Protein AF-A0A397EF88-F1 (afdb_monomer_lite)

InterPro domains:
  IPR000008 C2 domain [PF00168] (15-73)
  IPR000008 C2 domain [PS50004] (1-83)
  IPR035892 C2 domain superfamily [G3DSA:2.60.40.150] (3-133)
  IPR035892 C2 domain superfamily [SSF49562] (6-86)

Secondary structure (DSSP, 8-state):
-EEES-SSPPPPP-PPP-TT-SS---TT--------HHHHTT-EEEEEEEE--SSSPPEEEEEEEEEGGGSPPB--TT-EEEEE-EEHHHHH--S---TTSPPPEEEEE--B-----S-------EEE--EEETTTTEEEGGG--TTTTS--SEEEEETTEEEEESSGGGGSPPPPTT---SS-----GGG--TT--

Organism: Aphanomyces astaci (NCBI:txid112090)

Foldseek 3Di:
DWKPQAPDTDDDDDADDDPDDPDDDGPPDDDDDDGDPVSLQAMKDKDWDWDDDPPDDTHTQFIDIDRSNVDDEADPPQPKDKTFTDGPVNVVPPDDDPPPDDGDIDIDDDHHYDPDPPPPVVDWDKDADWDADPVVRDTDQVPDPDPPRDDARIWTDQDPDIQDHVDVCSRDDDDDPPDDDPDDDDQDQVRDDVRRD

Structure (mmCIF, N/CA/C/O backbone):
data_AF-A0A397EF88-F1
#
_entry.id   AF-A0A397EF88-F1
#
loop_
_atom_site.group_PDB
_atom_site.id
_atom_site.type_symbol
_atom_site.label_atom_id
_atom_site.label_alt_id
_atom_site.label_comp_id
_atom_site.label_asym_id
_atom_site.label_entity_id
_atom_site.label_seq_id
_atom_site.pdbx_PDB_ins_code
_atom_site.Cartn_x
_atom_site.Cartn_y
_atom_site.Cartn_z
_atom_site.occupancy
_atom_site.B_iso_or_equiv
_atom_site.auth_seq_id
_atom_site.auth_comp_id
_atom_site.auth_asym_id
_atom_site.auth_atom_id
_atom_site.pdbx_PDB_model_num
ATOM 1 N N . MET A 1 1 ? 4.054 4.723 -11.775 1.00 88.12 1 MET A N 1
ATOM 2 C CA . MET A 1 1 ? 2.844 4.009 -11.318 1.00 88.12 1 MET A CA 1
ATOM 3 C C . MET A 1 1 ? 1.655 4.935 -11.458 1.00 88.12 1 MET A C 1
ATOM 5 O O . MET A 1 1 ? 1.719 6.059 -10.970 1.00 88.12 1 MET A O 1
ATOM 9 N N . GLU A 1 2 ? 0.600 4.484 -12.126 1.00 92.56 2 GLU A N 1
ATOM 10 C CA . GLU A 1 2 ? -0.599 5.272 -12.430 1.00 92.56 2 GLU A C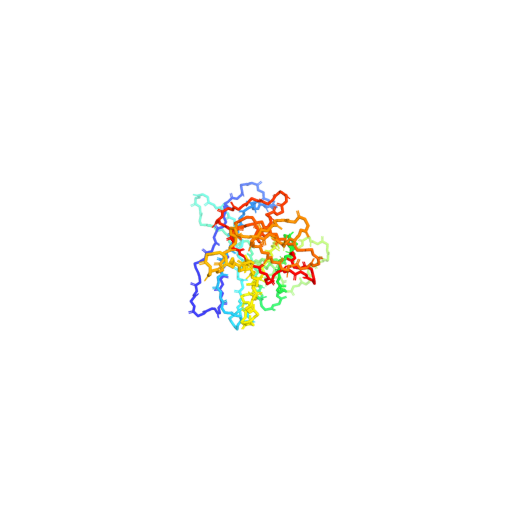A 1
ATOM 11 C C . GLU A 1 2 ? -1.853 4.430 -12.191 1.00 92.56 2 GLU A C 1
ATOM 13 O O . GLU A 1 2 ? -1.834 3.222 -12.414 1.00 92.56 2 GLU A O 1
ATOM 18 N N . ILE A 1 3 ? -2.942 5.045 -11.725 1.00 90.94 3 ILE A N 1
ATOM 19 C CA . ILE A 1 3 ? -4.207 4.340 -11.475 1.00 90.94 3 ILE A CA 1
ATOM 20 C C . ILE A 1 3 ? -5.257 4.817 -12.471 1.00 90.94 3 ILE A C 1
ATOM 22 O O . ILE A 1 3 ? -5.563 6.006 -12.551 1.00 90.94 3 ILE A O 1
ATOM 26 N N . HIS A 1 4 ? -5.834 3.866 -13.199 1.00 88.81 4 HIS A N 1
ATOM 27 C CA . HIS A 1 4 ? -6.849 4.090 -14.220 1.00 88.81 4 HIS A CA 1
ATOM 28 C C . HIS A 1 4 ? -8.206 3.578 -13.728 1.00 88.81 4 HIS A C 1
ATOM 30 O O . HIS A 1 4 ? -8.269 2.552 -13.057 1.00 88.81 4 HIS A O 1
ATOM 36 N N . GLY A 1 5 ? -9.296 4.263 -14.094 1.00 80.31 5 GLY A N 1
ATOM 37 C CA . GLY A 1 5 ? -10.670 3.845 -13.761 1.00 80.31 5 GLY A CA 1
ATOM 38 C C . GLY A 1 5 ? -11.277 4.499 -12.511 1.00 80.31 5 GLY A C 1
ATOM 39 O O . GLY A 1 5 ? -12.430 4.228 -12.170 1.00 80.31 5 GLY A O 1
ATOM 40 N N . VAL A 1 6 ? -10.540 5.390 -11.850 1.00 83.19 6 VAL A N 1
ATOM 41 C CA . VAL A 1 6 ? -11.037 6.227 -10.746 1.00 83.19 6 VAL A CA 1
ATOM 42 C C . VAL A 1 6 ? -11.784 7.459 -11.265 1.00 83.19 6 VAL A C 1
ATOM 44 O O . VAL A 1 6 ? -11.509 7.957 -12.356 1.00 83.19 6 VAL A O 1
ATOM 47 N N . HIS A 1 7 ? -12.711 7.993 -10.468 1.00 78.19 7 HIS A N 1
ATOM 48 C CA . HIS A 1 7 ? -13.440 9.219 -10.800 1.00 78.19 7 HIS A CA 1
ATOM 49 C C . HIS A 1 7 ? -12.535 10.460 -10.797 1.00 78.19 7 HIS A C 1
ATOM 51 O O . HIS A 1 7 ? -12.710 11.366 -11.612 1.00 78.19 7 HIS A O 1
ATOM 57 N N . LYS A 1 8 ? -11.542 10.487 -9.900 1.00 80.69 8 LYS A N 1
ATOM 58 C CA . LYS A 1 8 ? -10.463 11.479 -9.882 1.00 80.69 8 LYS A CA 1
ATOM 59 C C . LYS A 1 8 ? -9.127 10.761 -9.976 1.00 80.69 8 LYS A C 1
ATOM 61 O O . LYS A 1 8 ? -8.709 10.124 -9.014 1.00 80.69 8 LYS A O 1
ATOM 66 N N . THR A 1 9 ? -8.461 10.885 -11.119 1.00 81.88 9 THR A N 1
ATOM 67 C CA . THR A 1 9 ? -7.145 10.284 -11.350 1.00 81.88 9 THR A CA 1
ATOM 68 C C . THR A 1 9 ? -6.127 10.834 -10.346 1.00 81.88 9 THR A C 1
ATOM 70 O O . THR A 1 9 ? -5.879 12.045 -10.352 1.00 81.88 9 THR A O 1
ATOM 73 N N . PRO A 1 10 ? -5.550 9.999 -9.458 1.00 84.50 10 PRO A N 1
ATOM 74 C CA . PRO A 1 10 ? -4.491 10.437 -8.569 1.00 84.50 10 PRO A CA 1
ATOM 75 C C . PRO A 1 10 ? -3.254 10.793 -9.390 1.00 84.50 10 PRO A C 1
ATOM 77 O O . PRO A 1 10 ? -3.082 10.358 -10.530 1.00 84.50 10 PRO A O 1
ATOM 80 N N . ARG A 1 11 ? -2.368 11.595 -8.797 1.00 87.62 11 ARG A N 1
ATOM 81 C CA . ARG A 1 11 ? -1.101 11.915 -9.453 1.00 87.62 11 ARG A CA 1
ATOM 82 C C . ARG A 1 11 ? -0.289 10.631 -9.666 1.00 87.62 11 ARG A C 1
ATOM 84 O O . ARG A 1 11 ? -0.216 9.826 -8.728 1.00 87.62 11 ARG A O 1
ATOM 91 N N . PRO A 1 12 ? 0.345 10.473 -10.841 1.00 89.81 12 PRO A N 1
ATOM 92 C CA . PRO A 1 12 ? 1.341 9.438 -11.058 1.00 89.81 12 PRO A CA 1
ATOM 93 C C . PRO A 1 12 ? 2.403 9.463 -9.962 1.00 89.81 12 PRO A C 1
ATOM 95 O O . PRO A 1 12 ? 2.869 10.532 -9.557 1.00 89.81 12 PRO A O 1
ATOM 98 N N . HIS A 1 13 ? 2.789 8.283 -9.491 1.00 91.81 13 HIS A N 1
ATOM 99 C CA . HIS A 1 13 ? 3.919 8.115 -8.589 1.00 91.81 13 HIS A CA 1
ATOM 100 C C . HIS A 1 13 ? 5.142 7.633 -9.364 1.00 91.81 13 HIS A C 1
ATOM 102 O O . HIS A 1 13 ? 5.056 6.677 -10.142 1.00 91.81 13 HIS A O 1
ATOM 108 N N . VAL A 1 14 ? 6.272 8.297 -9.139 1.00 92.88 14 VAL A N 1
ATOM 109 C CA . VAL A 1 14 ? 7.565 7.993 -9.754 1.00 92.88 14 VAL A CA 1
ATOM 110 C C . VAL A 1 14 ? 8.554 7.718 -8.628 1.00 92.88 14 VAL A C 1
ATOM 112 O O . VAL A 1 14 ? 8.681 8.533 -7.712 1.00 92.88 14 VAL A O 1
ATOM 115 N N . SER A 1 15 ? 9.203 6.559 -8.692 1.00 93.12 15 SER A N 1
ATOM 116 C CA . SER A 1 15 ? 10.211 6.129 -7.728 1.00 93.12 15 SER A CA 1
ATOM 117 C C . SER A 1 15 ? 11.553 6.818 -7.964 1.00 93.12 15 SER A C 1
ATOM 119 O O . SER A 1 15 ? 11.779 7.452 -8.999 1.00 93.12 15 SER A O 1
ATOM 121 N N . LYS A 1 16 ? 12.482 6.690 -7.013 1.00 93.44 16 LYS A N 1
ATOM 122 C CA . LYS A 1 16 ? 13.872 7.108 -7.240 1.00 93.44 16 LYS A CA 1
ATOM 123 C C . LYS A 1 16 ? 14.544 6.256 -8.317 1.00 93.44 16 LYS A C 1
ATOM 125 O O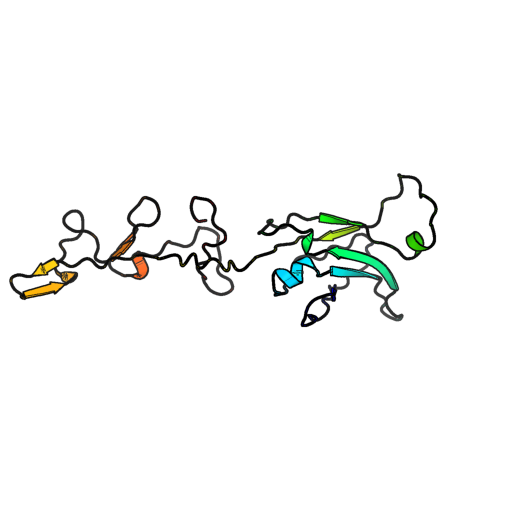 . LYS A 1 16 ? 14.306 5.055 -8.428 1.00 93.44 16 LYS A O 1
ATOM 130 N N . VAL A 1 17 ? 15.476 6.866 -9.043 1.00 94.38 17 VAL A N 1
ATOM 131 C CA . VAL A 1 17 ? 16.388 6.139 -9.933 1.00 94.38 17 VAL A CA 1
ATOM 132 C C . VAL A 1 17 ? 17.363 5.317 -9.088 1.00 94.38 17 VAL A C 1
ATOM 134 O O . VAL A 1 17 ? 17.983 5.842 -8.160 1.00 94.38 17 VAL A O 1
ATOM 137 N N . VAL A 1 18 ? 17.508 4.032 -9.415 1.00 94.75 18 VAL A N 1
ATOM 138 C CA . VAL A 1 18 ? 18.504 3.143 -8.803 1.00 94.75 18 VAL A CA 1
ATOM 139 C C . VAL A 1 18 ? 19.613 2.907 -9.829 1.00 94.75 18 VAL A C 1
ATOM 141 O O . VAL A 1 18 ? 19.347 2.318 -10.876 1.00 94.75 18 VAL A O 1
ATOM 144 N N . PRO A 1 19 ? 20.845 3.370 -9.573 1.00 92.81 19 PRO A N 1
ATOM 145 C CA . PRO A 1 19 ? 21.885 3.361 -10.589 1.00 92.81 19 PRO A CA 1
ATOM 146 C C . PRO A 1 19 ? 22.508 1.969 -10.770 1.00 92.81 19 PRO A C 1
ATOM 148 O O . PRO A 1 19 ? 22.686 1.217 -9.811 1.00 92.81 19 PRO A O 1
ATOM 151 N N . PHE A 1 20 ? 22.909 1.669 -12.008 1.00 91.62 20 PHE A N 1
ATOM 152 C CA . PHE A 1 20 ? 23.814 0.568 -12.372 1.00 91.62 20 PHE A CA 1
ATOM 153 C C . PHE A 1 20 ? 23.375 -0.840 -11.928 1.00 91.62 20 PHE A C 1
ATOM 155 O O . PHE A 1 20 ? 24.198 -1.648 -11.496 1.00 91.62 20 PHE A O 1
ATOM 162 N N . THR A 1 21 ? 22.086 -1.169 -12.049 1.00 93.25 21 THR A N 1
ATOM 163 C CA . THR A 1 21 ? 21.580 -2.511 -11.729 1.00 93.25 21 THR A CA 1
ATOM 164 C C . THR A 1 21 ? 20.417 -2.924 -12.624 1.00 93.25 21 THR A C 1
ATOM 166 O O . THR A 1 21 ? 19.599 -2.102 -13.021 1.00 93.25 21 THR A O 1
ATOM 169 N N . VAL A 1 22 ? 20.325 -4.226 -12.902 1.00 89.62 22 VAL A N 1
ATOM 170 C CA . VAL A 1 22 ? 19.170 -4.861 -13.566 1.00 89.62 22 VAL A CA 1
ATOM 171 C C . VAL A 1 22 ? 18.203 -5.514 -12.570 1.00 89.62 22 VAL A C 1
ATOM 173 O O . VAL A 1 22 ? 17.168 -6.031 -12.972 1.00 89.62 22 VAL A O 1
ATOM 176 N N . ASN A 1 23 ? 18.534 -5.477 -11.274 1.00 92.81 23 ASN A N 1
ATOM 177 C CA . ASN A 1 23 ? 17.684 -5.921 -10.166 1.00 92.81 23 ASN A CA 1
ATOM 178 C C . ASN A 1 23 ? 17.558 -4.778 -9.140 1.00 92.81 23 ASN A C 1
ATOM 180 O O . ASN A 1 23 ? 18.136 -4.861 -8.052 1.00 92.81 23 ASN A O 1
ATOM 184 N N . PRO A 1 24 ? 16.923 -3.652 -9.508 1.00 94.31 24 PRO A N 1
ATOM 185 C CA . PRO A 1 24 ? 16.756 -2.520 -8.604 1.00 94.31 24 PRO A CA 1
ATOM 186 C C . PRO A 1 24 ? 15.851 -2.874 -7.419 1.00 94.31 24 PRO A C 1
ATOM 188 O O . PRO A 1 24 ? 14.887 -3.627 -7.552 1.00 94.31 24 PRO A O 1
ATOM 191 N N . THR A 1 25 ? 16.146 -2.294 -6.256 1.00 93.31 25 THR A N 1
ATOM 192 C CA . THR A 1 25 ? 15.307 -2.398 -5.056 1.00 93.31 25 THR A CA 1
ATOM 193 C C . THR A 1 25 ? 14.989 -0.998 -4.548 1.00 93.31 25 THR A C 1
ATOM 195 O O . THR A 1 25 ? 15.895 -0.214 -4.262 1.00 93.31 25 THR A O 1
ATOM 198 N N . TRP A 1 26 ? 13.700 -0.693 -4.410 1.00 89.88 26 TRP A N 1
ATOM 199 C CA . TRP A 1 26 ? 13.209 0.588 -3.903 1.00 89.88 26 TRP A CA 1
ATOM 200 C C . TRP A 1 26 ? 12.766 0.432 -2.451 1.00 89.88 26 TRP A C 1
ATOM 202 O O . TRP A 1 26 ? 11.645 0.026 -2.156 1.00 89.88 26 TRP A O 1
ATOM 212 N N . ASN A 1 27 ? 13.676 0.717 -1.522 1.00 82.25 27 ASN A N 1
ATOM 213 C CA . ASN A 1 27 ? 13.399 0.565 -0.096 1.00 82.25 27 ASN A CA 1
ATOM 214 C C . ASN A 1 27 ? 12.561 1.736 0.437 1.00 82.25 27 ASN A C 1
ATOM 216 O O . ASN A 1 27 ? 12.906 2.897 0.219 1.00 82.25 27 ASN A O 1
ATOM 220 N N . ALA A 1 28 ? 11.523 1.414 1.215 1.00 73.38 28 ALA A N 1
ATOM 221 C CA . ALA A 1 28 ? 10.673 2.367 1.939 1.00 73.38 28 ALA A CA 1
ATOM 222 C C . ALA A 1 28 ? 9.905 3.380 1.064 1.00 73.38 28 ALA A C 1
ATOM 224 O O . ALA A 1 28 ? 9.489 4.431 1.557 1.00 73.38 28 ALA A O 1
ATOM 225 N N . GLU A 1 29 ? 9.681 3.073 -0.213 1.00 80.75 29 GLU A N 1
ATOM 226 C CA . GLU A 1 29 ? 8.770 3.849 -1.052 1.00 80.75 29 GLU A CA 1
ATOM 227 C C . GLU A 1 29 ? 7.345 3.310 -0.903 1.00 80.75 29 GLU A C 1
ATOM 229 O O . GLU A 1 29 ? 7.071 2.142 -1.171 1.00 80.75 29 GLU A O 1
ATOM 234 N N . MET A 1 30 ? 6.435 4.164 -0.431 1.00 82.62 30 MET A N 1
ATOM 235 C CA . MET A 1 30 ? 5.020 3.842 -0.271 1.00 82.62 30 MET A CA 1
ATOM 236 C C . MET A 1 30 ? 4.180 4.790 -1.111 1.00 82.62 30 MET A C 1
ATOM 238 O O . MET A 1 30 ? 4.343 6.011 -1.049 1.00 82.62 30 MET A O 1
ATOM 242 N N . TYR A 1 31 ? 3.237 4.218 -1.850 1.00 86.44 31 TYR A N 1
ATOM 243 C CA . TYR A 1 31 ? 2.236 4.965 -2.588 1.00 86.44 31 TYR A CA 1
ATOM 244 C C . TYR A 1 31 ? 0.864 4.715 -1.972 1.00 86.44 31 TYR A C 1
ATOM 246 O O . TYR A 1 31 ? 0.351 3.600 -2.004 1.00 86.44 31 TYR A O 1
ATOM 254 N N . VAL A 1 32 ? 0.287 5.765 -1.388 1.00 87.31 32 VAL A N 1
ATOM 255 C CA . VAL A 1 32 ? -1.001 5.699 -0.695 1.00 87.31 32 VAL A CA 1
ATOM 256 C C . VAL A 1 32 ? -2.043 6.438 -1.518 1.00 87.31 32 VAL A C 1
ATOM 258 O O . VAL A 1 32 ? -1.874 7.615 -1.839 1.00 87.31 32 VAL A O 1
ATOM 261 N N . VAL A 1 33 ? -3.135 5.748 -1.836 1.00 86.94 33 VAL A N 1
ATOM 262 C CA . VAL A 1 33 ? -4.287 6.319 -2.535 1.00 86.94 33 VAL A CA 1
ATOM 263 C C . VAL A 1 33 ? -5.557 5.942 -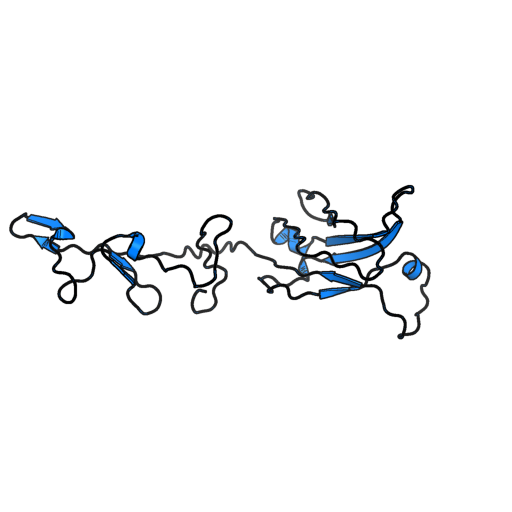1.791 1.00 86.94 33 VAL A C 1
ATOM 265 O O . VAL A 1 33 ? -5.714 4.812 -1.339 1.00 86.94 33 VAL A O 1
ATOM 268 N N . THR A 1 34 ? -6.475 6.897 -1.683 1.00 86.62 34 THR A N 1
ATOM 269 C CA . THR A 1 34 ? -7.824 6.674 -1.162 1.00 86.62 34 THR A CA 1
ATOM 270 C C . THR A 1 34 ? -8.803 6.670 -2.327 1.00 86.62 34 THR A C 1
ATOM 272 O O . THR A 1 34 ? -8.773 7.573 -3.162 1.00 86.62 34 THR A O 1
ATOM 275 N N . MET A 1 35 ? -9.663 5.660 -2.383 1.00 85.88 35 MET A N 1
ATOM 276 C CA . MET A 1 35 ? -10.711 5.516 -3.394 1.00 85.88 35 MET A CA 1
ATOM 277 C C . MET A 1 35 ? -11.906 4.777 -2.794 1.00 85.88 35 MET A C 1
ATOM 279 O O . MET A 1 35 ? -11.786 4.169 -1.729 1.00 85.88 35 MET A O 1
ATOM 283 N N . LEU A 1 36 ? -13.055 4.833 -3.464 1.00 86.94 36 LEU A N 1
ATOM 284 C CA . LEU A 1 36 ? -14.215 4.035 -3.074 1.00 86.94 36 LEU A CA 1
ATOM 285 C C . LEU A 1 36 ? -13.976 2.553 -3.383 1.00 86.94 36 LEU A C 1
ATOM 287 O O . LEU A 1 36 ? -13.287 2.207 -4.342 1.00 86.94 36 LEU A O 1
ATOM 291 N N . GLU A 1 37 ? -14.618 1.668 -2.624 1.00 84.38 37 GLU A N 1
ATOM 292 C CA . GLU A 1 37 ? -14.527 0.220 -2.852 1.00 84.38 37 GLU A CA 1
ATOM 293 C C . GLU A 1 37 ? -14.990 -0.171 -4.265 1.00 84.38 37 GLU A C 1
ATOM 295 O O . GLU A 1 37 ? -14.312 -0.908 -4.976 1.00 84.38 37 GLU A O 1
ATOM 300 N N . THR A 1 38 ? -16.088 0.429 -4.728 1.00 86.56 38 THR A N 1
ATOM 301 C CA . THR A 1 38 ? -16.607 0.236 -6.090 1.00 86.56 38 THR A CA 1
ATOM 302 C C . THR A 1 38 ? -15.663 0.763 -7.173 1.00 86.56 38 THR A C 1
ATOM 304 O O . THR A 1 38 ? -15.710 0.311 -8.316 1.00 86.56 38 THR A O 1
ATOM 307 N N . GLU A 1 39 ? -14.792 1.724 -6.849 1.00 89.44 39 GLU A N 1
ATOM 308 C CA . GLU A 1 39 ? -13.729 2.145 -7.758 1.00 89.44 39 GLU A CA 1
ATOM 309 C C . GLU A 1 39 ? -12.609 1.110 -7.784 1.00 89.44 39 GLU A C 1
ATOM 311 O O . GLU A 1 39 ? -12.169 0.744 -8.872 1.00 89.44 39 GLU A O 1
ATOM 316 N N . ARG A 1 40 ? -12.192 0.589 -6.626 1.00 90.12 40 ARG A N 1
ATOM 317 C CA . ARG A 1 40 ? -11.136 -0.427 -6.533 1.00 90.12 40 ARG A CA 1
ATOM 318 C C . ARG A 1 40 ? -11.419 -1.632 -7.428 1.00 90.12 40 ARG A C 1
ATOM 320 O O . ARG A 1 40 ? -10.541 -2.042 -8.180 1.00 90.12 40 ARG A O 1
ATOM 327 N N . GLU A 1 41 ? -12.644 -2.152 -7.399 1.00 89.88 41 GLU A N 1
ATOM 328 C CA . GLU A 1 41 ? -13.060 -3.331 -8.177 1.00 89.88 41 GLU A CA 1
ATOM 329 C C . GLU A 1 41 ? -12.840 -3.185 -9.691 1.00 89.88 41 GLU A C 1
ATOM 331 O O . GLU A 1 41 ? -12.571 -4.165 -10.381 1.00 89.88 41 GLU A O 1
ATOM 336 N N . ARG A 1 42 ? -12.918 -1.957 -10.215 1.00 91.00 42 ARG A N 1
ATOM 337 C CA . ARG A 1 42 ? -12.753 -1.663 -11.648 1.00 91.00 42 ARG A CA 1
ATOM 338 C C . ARG A 1 42 ? -11.404 -1.039 -12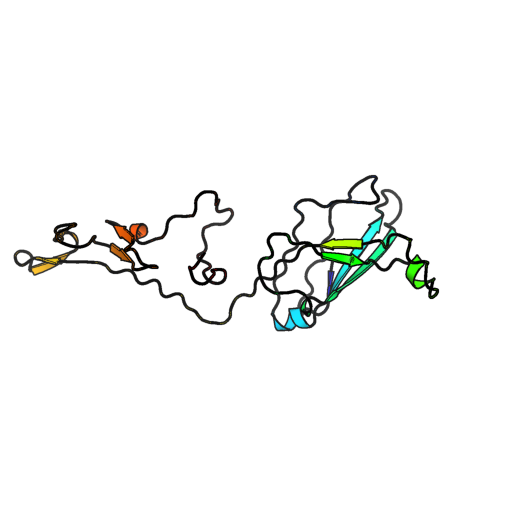.004 1.00 91.00 42 ARG A C 1
ATOM 340 O O . ARG A 1 42 ? -11.110 -0.880 -13.189 1.00 91.00 42 ARG A O 1
ATOM 347 N N . CYS A 1 43 ? -10.618 -0.622 -11.015 1.00 93.81 43 CYS A N 1
ATOM 348 C CA . CYS A 1 43 ? -9.388 0.121 -11.251 1.00 93.81 43 CYS A CA 1
ATOM 349 C C . CYS A 1 43 ? -8.220 -0.784 -11.629 1.00 93.81 43 CYS A C 1
ATOM 351 O O . CYS A 1 43 ? -8.077 -1.909 -11.147 1.00 93.81 43 CYS A O 1
ATOM 353 N N . ILE A 1 44 ? -7.344 -0.234 -12.465 1.00 95.06 44 ILE A N 1
ATOM 354 C CA . ILE A 1 44 ? -6.106 -0.876 -12.896 1.00 95.06 44 ILE A CA 1
ATOM 355 C C . ILE A 1 44 ? -4.943 -0.009 -12.432 1.00 95.06 44 ILE A C 1
ATOM 357 O O . ILE A 1 44 ? -4.872 1.175 -12.767 1.00 95.06 44 ILE A O 1
ATOM 361 N N . LEU A 1 45 ? -4.021 -0.609 -11.685 1.00 95.50 45 LEU A N 1
ATOM 362 C CA . LEU A 1 45 ? -2.704 -0.046 -11.438 1.00 95.50 45 LEU A CA 1
ATOM 363 C C . LEU A 1 45 ? -1.795 -0.387 -12.621 1.00 95.50 45 LEU A C 1
ATOM 365 O O . LEU A 1 45 ? -1.477 -1.551 -12.871 1.00 95.50 45 LEU A O 1
ATOM 369 N N . HIS A 1 46 ? -1.371 0.644 -13.342 1.00 95.75 46 HIS A N 1
ATOM 370 C CA . HIS A 1 46 ? -0.371 0.564 -14.395 1.00 95.75 46 HIS A CA 1
ATOM 371 C C . HIS A 1 46 ? 1.006 0.876 -13.813 1.00 95.75 46 HIS A C 1
ATOM 373 O O . HIS A 1 46 ? 1.264 1.963 -13.285 1.00 95.75 46 HIS A O 1
ATOM 379 N N . VAL A 1 47 ? 1.908 -0.095 -13.893 1.00 95.56 47 VAL A N 1
ATOM 380 C CA . VAL A 1 47 ? 3.302 0.055 -13.476 1.00 95.56 47 VAL A CA 1
ATOM 381 C C . VAL A 1 47 ? 4.175 -0.016 -14.717 1.00 95.56 47 VAL A C 1
ATOM 383 O O . VAL A 1 47 ? 4.169 -1.021 -15.422 1.00 95.56 47 VAL A O 1
ATOM 386 N N . SER A 1 48 ? 4.932 1.047 -14.959 1.00 95.31 48 SER A N 1
ATOM 387 C CA . SER A 1 48 ? 5.877 1.161 -16.068 1.00 95.31 48 SER A CA 1
ATOM 388 C C . SER A 1 48 ? 7.284 1.271 -15.500 1.00 95.31 48 SER A C 1
ATOM 390 O O . SER A 1 48 ? 7.518 2.076 -14.597 1.00 95.31 48 SER A O 1
ATOM 392 N N . VAL A 1 49 ? 8.196 0.450 -16.012 1.00 94.56 49 VAL A N 1
ATOM 393 C CA . VAL A 1 49 ? 9.611 0.434 -15.631 1.00 94.56 49 VAL A CA 1
ATOM 394 C C . VAL A 1 49 ? 10.407 1.088 -16.747 1.00 94.56 49 VAL A C 1
ATOM 396 O O . VAL A 1 49 ? 10.298 0.679 -17.905 1.00 94.56 49 VAL A O 1
ATOM 399 N N . PHE A 1 50 ? 11.205 2.086 -16.389 1.00 94.56 50 PHE A N 1
ATOM 400 C CA . PHE A 1 50 ? 12.017 2.859 -17.317 1.00 94.56 50 PHE A CA 1
ATOM 401 C C . PHE A 1 50 ? 13.505 2.694 -17.011 1.00 94.56 50 PHE A C 1
ATOM 403 O O . PHE A 1 50 ? 13.887 2.571 -15.847 1.00 94.56 50 PHE A O 1
ATOM 410 N N . ASP A 1 51 ? 14.318 2.696 -18.063 1.00 93.25 51 ASP A N 1
ATOM 411 C CA . ASP A 1 51 ? 15.768 2.827 -17.984 1.00 93.25 51 ASP A CA 1
ATOM 412 C C . ASP A 1 51 ? 16.127 4.313 -18.077 1.00 93.25 51 ASP A C 1
ATOM 414 O O . ASP A 1 51 ? 15.876 4.966 -19.100 1.00 93.25 51 ASP A O 1
ATOM 418 N N . HIS A 1 52 ? 16.641 4.849 -16.969 1.00 93.44 52 HIS A N 1
ATOM 419 C CA . HIS A 1 52 ? 16.912 6.277 -16.812 1.00 93.44 52 HIS A CA 1
ATOM 420 C C . HIS A 1 52 ? 18.146 6.684 -17.606 1.00 93.44 52 HIS A C 1
ATOM 422 O O . HIS A 1 52 ? 19.208 6.072 -17.481 1.00 93.44 52 HIS A O 1
ATOM 428 N N . ASN A 1 53 ? 18.024 7.768 -18.367 1.00 91.69 53 ASN A N 1
ATOM 429 C CA . ASN A 1 53 ? 19.121 8.324 -19.146 1.00 91.69 53 ASN A CA 1
ATOM 430 C C . ASN A 1 53 ? 19.340 9.804 -18.792 1.00 91.69 53 ASN A C 1
ATOM 432 O O . ASN A 1 53 ? 18.433 10.623 -18.857 1.00 91.69 53 ASN A O 1
ATOM 436 N N . ASP A 1 54 ? 20.580 10.189 -18.472 1.00 88.88 54 ASP A N 1
ATOM 437 C CA . ASP A 1 54 ? 20.889 11.581 -18.088 1.00 88.88 54 ASP A CA 1
ATOM 438 C C . ASP A 1 54 ? 20.875 12.567 -19.271 1.00 88.88 54 ASP A C 1
ATOM 440 O O . ASP A 1 54 ? 20.792 13.780 -19.081 1.00 88.88 54 ASP A O 1
ATOM 444 N N . ILE A 1 55 ? 21.011 12.054 -20.498 1.00 91.62 55 ILE A N 1
ATOM 445 C CA . ILE A 1 55 ? 21.177 12.857 -21.723 1.00 91.62 55 ILE A CA 1
ATOM 446 C C . ILE A 1 55 ? 20.030 12.624 -22.710 1.00 91.62 55 ILE A C 1
ATOM 448 O O . ILE A 1 55 ? 19.599 13.548 -23.400 1.00 91.62 55 ILE A O 1
ATOM 452 N N . LEU A 1 56 ? 19.561 11.381 -22.809 1.00 92.62 56 LEU A N 1
ATOM 453 C CA . LEU A 1 56 ? 18.474 10.977 -23.695 1.00 92.62 56 LEU A CA 1
ATOM 454 C C . LEU A 1 56 ? 17.182 10.804 -22.889 1.00 92.62 56 LEU A C 1
ATOM 456 O O . LEU A 1 56 ? 17.252 10.644 -21.677 1.00 92.62 56 LEU A O 1
ATOM 460 N N . PRO A 1 57 ? 16.005 10.823 -23.533 1.00 92.69 57 PRO A N 1
ATOM 461 C CA . PRO A 1 57 ? 14.767 10.440 -22.867 1.00 92.69 57 PRO A CA 1
ATOM 462 C C . PRO A 1 57 ? 14.832 9.003 -22.344 1.00 92.69 57 PRO A C 1
ATOM 464 O O . PRO A 1 57 ? 15.402 8.134 -23.006 1.00 92.69 57 PRO A O 1
ATOM 467 N N . ASP A 1 58 ? 14.188 8.759 -21.206 1.00 93.38 58 ASP A N 1
ATOM 468 C CA . ASP A 1 58 ? 14.105 7.431 -20.601 1.00 93.38 58 ASP A CA 1
ATOM 469 C C . ASP A 1 58 ? 13.453 6.404 -21.537 1.00 93.38 58 ASP A C 1
ATOM 471 O O . ASP A 1 58 ? 12.448 6.677 -22.207 1.00 93.38 58 ASP A O 1
ATOM 475 N N . GLU A 1 59 ? 14.001 5.188 -21.553 1.00 92.06 59 GLU A N 1
ATOM 476 C CA . GLU A 1 59 ? 13.489 4.095 -22.379 1.00 92.06 59 GLU A CA 1
ATOM 477 C C . GLU A 1 59 ? 12.545 3.199 -21.570 1.00 92.06 59 GLU A C 1
ATOM 479 O O . GLU A 1 59 ? 12.875 2.738 -20.480 1.00 92.06 59 GLU A O 1
ATOM 484 N N . LEU A 1 60 ? 11.358 2.901 -22.108 1.00 92.44 60 LEU A N 1
ATOM 485 C CA . LEU A 1 60 ? 10.436 1.954 -21.480 1.00 92.44 60 LEU A CA 1
ATOM 486 C C . LEU A 1 60 ? 10.982 0.521 -21.585 1.00 92.44 60 LEU A C 1
ATOM 488 O O . LEU A 1 60 ? 10.981 -0.081 -22.661 1.00 92.44 60 LEU A O 1
ATOM 492 N N . VAL A 1 61 ? 11.335 -0.065 -20.444 1.00 92.00 61 VAL A N 1
ATOM 493 C CA . VAL A 1 61 ? 11.786 -1.459 -20.333 1.00 92.00 61 VAL A CA 1
ATOM 494 C C . VAL A 1 61 ? 10.599 -2.415 -20.439 1.00 92.00 61 VAL A C 1
ATOM 496 O O . VAL A 1 61 ? 10.618 -3.402 -21.184 1.00 92.00 61 VAL A O 1
ATOM 499 N N . GLY A 1 62 ? 9.529 -2.117 -19.706 1.00 92.19 62 GLY A N 1
ATOM 500 C CA . GLY A 1 62 ? 8.337 -2.948 -19.676 1.00 92.19 62 GLY A CA 1
ATOM 501 C C . GLY A 1 62 ? 7.241 -2.375 -18.798 1.00 92.19 62 GLY A C 1
ATOM 502 O O . GLY A 1 62 ? 7.435 -1.404 -18.071 1.00 92.19 62 GLY A O 1
ATOM 503 N N . GLU A 1 63 ? 6.074 -2.999 -18.882 1.00 94.81 63 GLU A N 1
ATOM 504 C CA . GLU A 1 63 ? 4.892 -2.571 -18.145 1.00 94.81 63 GLU A CA 1
ATOM 505 C C . GLU A 1 63 ? 4.110 -3.754 -17.581 1.00 94.81 63 GLU A C 1
ATOM 507 O O . GLU A 1 63 ? 4.158 -4.862 -18.122 1.00 94.81 63 GLU A O 1
ATOM 512 N N . VAL A 1 64 ? 3.356 -3.507 -16.516 1.00 95.00 64 VAL A N 1
ATOM 513 C CA . VAL A 1 64 ? 2.394 -4.457 -15.966 1.00 95.00 64 VAL A CA 1
ATOM 514 C C . VAL A 1 64 ? 1.106 -3.754 -15.554 1.00 95.00 64 VAL A C 1
ATOM 516 O O . VAL A 1 64 ? 1.115 -2.606 -15.103 1.00 95.00 64 VAL A O 1
ATOM 519 N N . HIS A 1 65 ? -0.012 -4.451 -15.753 1.00 95.50 65 HIS A N 1
ATOM 520 C CA . HIS A 1 65 ? -1.363 -4.002 -15.427 1.00 95.50 65 HIS A CA 1
ATOM 521 C C . HIS A 1 65 ? -1.916 -4.908 -14.335 1.00 95.50 65 HIS A C 1
ATOM 523 O O . HIS A 1 65 ? -2.011 -6.118 -14.525 1.00 95.50 65 HIS A O 1
ATOM 529 N N . ILE A 1 66 ? -2.246 -4.324 -13.187 1.00 95.44 66 ILE A N 1
ATOM 530 C CA . ILE A 1 66 ? -2.718 -5.048 -12.007 1.00 95.44 66 ILE A CA 1
ATOM 531 C C . ILE A 1 66 ? -4.135 -4.572 -11.709 1.00 95.44 66 ILE A C 1
ATOM 533 O O . ILE A 1 66 ? -4.343 -3.398 -11.400 1.00 95.44 66 ILE A O 1
ATOM 537 N N . HIS A 1 67 ? -5.111 -5.471 -11.805 1.00 95.44 67 HIS A N 1
ATOM 538 C CA . HIS A 1 67 ? -6.477 -5.179 -11.385 1.00 95.44 67 HIS A CA 1
ATOM 539 C C . HIS A 1 67 ? -6.525 -5.089 -9.862 1.00 95.44 67 HIS A C 1
ATOM 541 O O . HIS A 1 67 ? -6.202 -6.048 -9.163 1.00 95.44 67 HIS A O 1
ATOM 547 N N . LEU A 1 68 ? -6.931 -3.932 -9.338 1.00 93.12 68 LEU A N 1
ATOM 548 C CA . LEU A 1 68 ? -6.979 -3.717 -7.892 1.00 93.12 68 LEU A CA 1
ATOM 549 C C . LEU A 1 68 ? -8.076 -4.557 -7.217 1.00 93.12 68 LEU A C 1
ATOM 551 O O . LEU A 1 68 ? -7.969 -4.845 -6.030 1.00 93.12 68 LEU A O 1
ATOM 555 N N . GLY A 1 69 ? -9.097 -4.985 -7.968 1.00 91.88 69 GLY A N 1
ATOM 556 C CA . GLY A 1 69 ? -10.130 -5.916 -7.503 1.00 91.88 69 GLY A CA 1
ATOM 557 C C . GLY A 1 69 ? -9.635 -7.344 -7.238 1.00 91.88 69 GLY A C 1
ATOM 558 O O . GLY A 1 69 ? -10.230 -8.035 -6.419 1.00 91.88 69 GLY A O 1
ATOM 559 N N . ASP A 1 70 ? -8.530 -7.765 -7.862 1.00 92.69 70 ASP A N 1
ATOM 560 C CA . ASP A 1 70 ? -7.961 -9.114 -7.690 1.00 92.69 70 ASP A CA 1
ATOM 561 C C . ASP A 1 70 ? -7.054 -9.217 -6.448 1.00 92.69 70 ASP A C 1
ATOM 563 O O . ASP A 1 70 ? -6.521 -10.282 -6.110 1.00 92.69 70 ASP A O 1
ATOM 567 N N . LEU A 1 71 ? -6.821 -8.091 -5.772 1.00 91.06 71 LEU A N 1
ATOM 568 C CA . LEU A 1 71 ? -5.981 -8.011 -4.588 1.00 91.06 71 LEU A CA 1
ATOM 569 C C . LEU A 1 71 ? -6.835 -8.197 -3.322 1.00 91.06 71 LEU A C 1
ATOM 571 O O . LEU A 1 71 ? -7.908 -7.604 -3.213 1.00 91.06 71 LEU A O 1
ATOM 575 N N . PRO A 1 72 ? -6.377 -8.999 -2.346 1.00 86.38 72 PRO A N 1
ATOM 576 C CA . PRO A 1 72 ? -7.098 -9.188 -1.098 1.00 86.38 72 PRO A CA 1
ATOM 577 C C . PRO A 1 72 ? -7.075 -7.920 -0.246 1.00 86.38 72 PRO A C 1
ATOM 579 O O . PRO A 1 72 ? -6.084 -7.188 -0.200 1.00 86.38 72 PRO A O 1
ATOM 582 N N . THR A 1 73 ? -8.165 -7.710 0.480 1.00 85.31 73 THR A N 1
ATOM 583 C CA . THR A 1 73 ? -8.273 -6.709 1.543 1.00 85.31 73 THR A CA 1
ATOM 584 C C . THR A 1 73 ? -7.504 -7.126 2.789 1.00 85.31 73 THR A C 1
ATOM 586 O O . THR A 1 73 ? -7.429 -8.314 3.092 1.00 85.31 73 THR A O 1
ATOM 589 N N . GLY A 1 74 ? -7.000 -6.152 3.546 1.00 78.88 74 GLY A N 1
ATOM 590 C CA . GLY A 1 74 ? -6.301 -6.359 4.814 1.00 78.88 74 GLY A CA 1
ATOM 591 C C . GLY A 1 74 ? -4.862 -5.845 4.809 1.00 78.88 74 GLY A C 1
ATOM 592 O O . GLY A 1 74 ? -4.345 -5.385 3.785 1.00 78.88 74 GLY A O 1
ATOM 593 N N . ILE A 1 75 ? -4.233 -5.923 5.984 1.00 77.44 75 ILE A N 1
ATOM 594 C CA . ILE A 1 75 ? -2.808 -5.650 6.183 1.00 77.44 75 ILE A CA 1
ATOM 595 C C . ILE A 1 75 ? -2.058 -6.973 6.050 1.00 77.44 75 ILE A C 1
ATOM 597 O O . ILE A 1 75 ? -2.310 -7.919 6.791 1.00 77.44 75 ILE A O 1
ATOM 601 N N . HIS A 1 76 ? -1.127 -7.034 5.107 1.00 74.25 76 HIS A N 1
ATOM 602 C CA . HIS A 1 76 ? -0.387 -8.243 4.764 1.00 74.25 76 HIS A CA 1
ATOM 603 C C . HIS A 1 76 ? 1.078 -8.188 5.214 1.00 74.25 76 HIS A C 1
ATOM 605 O O . HIS A 1 76 ? 1.875 -9.011 4.769 1.00 74.25 76 HIS A O 1
ATOM 611 N N . ASN A 1 77 ? 1.452 -7.244 6.088 1.00 70.69 77 ASN A N 1
ATOM 612 C CA . ASN A 1 77 ? 2.788 -7.136 6.695 1.00 70.69 77 ASN A CA 1
ATOM 613 C C . ASN A 1 77 ? 3.931 -7.264 5.672 1.00 70.69 77 ASN A C 1
ATOM 615 O O . ASN A 1 77 ? 4.886 -8.013 5.876 1.00 70.69 77 ASN A O 1
ATOM 619 N N . HIS A 1 78 ? 3.822 -6.535 4.559 1.00 69.38 78 HIS A N 1
ATOM 620 C CA . HIS A 1 78 ? 4.798 -6.547 3.464 1.00 69.38 78 HIS A CA 1
ATOM 621 C C . HIS A 1 78 ? 4.914 -7.870 2.688 1.00 69.38 78 HIS A C 1
ATOM 623 O O . HIS A 1 78 ? 5.909 -8.069 1.991 1.00 69.38 78 HIS A O 1
ATOM 629 N N . ALA A 1 79 ? 3.915 -8.759 2.745 1.00 80.81 79 ALA A N 1
ATOM 630 C CA . ALA A 1 79 ? 3.867 -9.915 1.855 1.00 80.81 79 ALA A CA 1
ATOM 631 C C . ALA A 1 79 ? 3.820 -9.446 0.394 1.00 80.81 79 ALA A C 1
ATOM 633 O O . ALA A 1 79 ? 2.838 -8.863 -0.078 1.00 80.81 79 ALA A O 1
ATOM 634 N N . SER A 1 80 ? 4.917 -9.681 -0.314 1.00 88.75 80 SER A N 1
ATOM 635 C CA . SER A 1 80 ? 5.110 -9.240 -1.681 1.00 88.75 80 SER A CA 1
ATOM 636 C C . SER A 1 80 ? 4.568 -10.249 -2.690 1.00 88.75 80 SER A C 1
ATOM 638 O O . SER A 1 80 ? 4.390 -11.441 -2.423 1.00 88.75 80 SER A O 1
ATOM 640 N N . ARG A 1 81 ? 4.278 -9.748 -3.887 1.00 91.69 81 ARG A N 1
ATOM 641 C CA . ARG A 1 81 ? 3.837 -10.527 -5.040 1.00 91.69 81 ARG A CA 1
ATOM 642 C C . ARG A 1 81 ? 4.694 -10.169 -6.241 1.00 91.69 81 ARG A C 1
ATOM 644 O O . ARG A 1 81 ? 5.003 -8.999 -6.462 1.00 91.69 81 ARG A O 1
ATOM 651 N N . LEU A 1 82 ? 5.038 -11.186 -7.024 1.00 93.69 82 LEU A N 1
ATOM 652 C CA . LEU A 1 82 ? 5.787 -11.039 -8.266 1.00 93.69 82 LEU A CA 1
ATOM 653 C C . LEU A 1 82 ? 4.823 -10.907 -9.441 1.00 93.69 82 LEU A C 1
ATOM 655 O O . LEU A 1 82 ? 3.983 -11.779 -9.671 1.00 93.69 82 LEU A O 1
ATOM 659 N N . PHE A 1 83 ? 4.983 -9.837 -10.210 1.00 93.81 83 PHE A N 1
ATOM 660 C CA . PHE A 1 83 ? 4.192 -9.565 -11.400 1.00 93.81 83 PHE A CA 1
ATOM 661 C C . PHE A 1 83 ? 5.097 -9.571 -12.638 1.00 93.81 83 PHE A C 1
ATOM 663 O O . PHE A 1 83 ? 6.057 -8.798 -12.689 1.00 93.81 83 PHE A O 1
ATOM 670 N N . PRO A 1 84 ? 4.836 -10.424 -13.645 1.00 92.88 84 PRO A N 1
ATOM 671 C CA . PRO A 1 84 ? 5.630 -10.446 -14.869 1.00 92.88 84 PRO A CA 1
ATOM 672 C C . PRO A 1 84 ? 5.430 -9.154 -15.663 1.00 92.88 84 PRO A C 1
ATOM 674 O O . PRO A 1 84 ? 4.295 -8.731 -15.887 1.00 92.88 84 PRO A O 1
ATOM 677 N N . ILE A 1 85 ? 6.526 -8.545 -16.120 1.00 91.06 85 ILE A N 1
ATOM 678 C CA . ILE A 1 85 ? 6.451 -7.342 -16.953 1.00 91.06 85 ILE A CA 1
ATOM 679 C C . ILE A 1 85 ? 6.421 -7.711 -18.435 1.00 91.06 85 ILE A C 1
ATOM 681 O O . ILE A 1 85 ? 7.160 -8.571 -18.921 1.00 91.06 85 ILE A O 1
ATOM 685 N N . THR A 1 86 ? 5.575 -7.014 -19.184 1.00 90.06 86 THR A N 1
ATOM 686 C CA . THR A 1 86 ? 5.475 -7.145 -20.635 1.00 90.06 86 THR A CA 1
ATOM 687 C C . THR A 1 86 ? 6.465 -6.197 -21.298 1.00 90.06 86 THR A C 1
ATOM 689 O O . THR A 1 86 ? 6.244 -4.987 -21.386 1.00 90.06 86 THR A O 1
ATOM 692 N N . THR A 1 87 ? 7.568 -6.741 -21.804 1.00 85.31 87 THR A N 1
ATOM 693 C CA . THR A 1 87 ? 8.587 -5.965 -22.524 1.00 85.31 87 THR A CA 1
ATOM 694 C C . THR A 1 87 ? 8.188 -5.717 -23.982 1.00 85.31 87 THR A C 1
ATOM 696 O O . THR A 1 87 ? 7.394 -6.455 -24.576 1.00 85.31 87 THR A O 1
ATOM 699 N N . SER A 1 88 ? 8.767 -4.699 -24.616 1.00 71.44 88 SER A N 1
ATOM 700 C CA . SER A 1 88 ? 8.583 -4.425 -26.052 1.00 71.44 88 SER A CA 1
ATOM 701 C C . SER A 1 88 ? 9.010 -5.609 -26.945 1.00 71.44 88 SER A C 1
ATOM 703 O O . SER A 1 88 ? 8.361 -5.911 -27.953 1.00 71.44 88 SER A O 1
ATOM 705 N N . SER A 1 89 ? 10.056 -6.341 -26.546 1.00 64.19 89 SER A N 1
ATOM 706 C CA . SER A 1 89 ? 10.564 -7.526 -27.248 1.00 64.19 89 SER A CA 1
ATOM 707 C C . SER A 1 89 ? 9.622 -8.733 -27.147 1.00 64.19 89 SER A C 1
ATOM 709 O O . SER A 1 89 ? 9.457 -9.457 -28.135 1.00 64.19 89 SER A O 1
ATOM 711 N N . SER A 1 90 ? 8.944 -8.913 -26.008 1.00 58.72 90 SER A N 1
ATOM 712 C CA . SER A 1 90 ? 7.940 -9.970 -25.817 1.00 58.72 90 SER A CA 1
ATOM 713 C C . SER A 1 90 ? 6.708 -9.769 -26.710 1.00 58.72 90 SER A C 1
ATOM 715 O O . SER A 1 90 ? 6.248 -10.714 -27.348 1.00 58.72 90 SER A O 1
ATOM 717 N N . ARG A 1 91 ? 6.246 -8.520 -26.884 1.00 58.31 91 ARG A N 1
ATOM 718 C CA . ARG A 1 91 ? 5.122 -8.175 -27.778 1.00 58.31 91 ARG A CA 1
ATOM 719 C C . ARG A 1 91 ? 5.392 -8.503 -29.246 1.00 58.31 91 ARG A C 1
ATOM 721 O O . ARG A 1 91 ? 4.480 -8.908 -29.965 1.00 58.31 91 ARG A O 1
ATOM 728 N N . ARG A 1 92 ? 6.642 -8.349 -29.699 1.00 56.84 92 ARG A N 1
ATOM 729 C CA . ARG A 1 92 ? 7.052 -8.669 -31.080 1.00 56.84 92 ARG A CA 1
ATOM 730 C C . ARG A 1 92 ? 7.218 -10.171 -31.319 1.00 56.84 92 ARG A C 1
ATOM 732 O O . ARG A 1 92 ? 7.062 -10.628 -32.450 1.00 56.84 92 ARG A O 1
ATOM 739 N N . ARG A 1 93 ? 7.513 -10.956 -30.279 1.00 56.06 93 ARG A N 1
ATOM 740 C CA . ARG A 1 93 ? 7.707 -12.408 -30.372 1.00 56.06 93 ARG A CA 1
ATOM 741 C C . ARG A 1 93 ? 6.446 -13.150 -29.916 1.00 56.06 93 ARG A C 1
ATOM 743 O O . ARG A 1 93 ? 6.416 -13.735 -28.845 1.00 56.06 93 ARG A O 1
ATOM 750 N N . ARG A 1 94 ? 5.435 -13.256 -30.789 1.00 51.62 94 ARG A N 1
ATOM 751 C CA . ARG A 1 94 ? 4.321 -14.235 -30.660 1.00 51.62 94 ARG A CA 1
ATOM 752 C C . ARG A 1 94 ? 4.773 -15.700 -30.850 1.00 51.62 94 ARG A C 1
ATOM 754 O O . ARG A 1 94 ? 4.032 -16.526 -31.375 1.00 51.62 94 ARG A O 1
ATOM 761 N N . ARG A 1 95 ? 6.013 -16.040 -30.498 1.00 51.25 95 ARG A N 1
ATOM 762 C CA . ARG A 1 95 ? 6.558 -17.393 -30.625 1.00 51.25 95 ARG A CA 1
ATOM 763 C C . ARG A 1 95 ? 7.089 -17.789 -29.263 1.00 51.25 95 ARG A C 1
ATOM 765 O O . ARG A 1 95 ? 7.974 -17.107 -28.755 1.00 51.25 95 ARG A O 1
ATOM 772 N N . ALA A 1 96 ? 6.500 -18.844 -28.701 1.00 51.81 96 ALA A N 1
ATOM 773 C CA . ALA A 1 96 ? 6.826 -19.389 -27.392 1.00 51.81 96 ALA A CA 1
ATOM 774 C C . ALA A 1 96 ? 8.348 -19.446 -27.207 1.00 51.81 96 ALA A C 1
ATOM 776 O O . ALA A 1 96 ? 9.045 -20.210 -27.877 1.00 51.81 96 ALA A O 1
ATOM 777 N N . THR A 1 97 ? 8.865 -18.572 -26.349 1.00 53.62 97 THR A N 1
ATOM 778 C CA . THR A 1 97 ? 10.245 -18.645 -25.886 1.00 53.62 97 THR A CA 1
ATOM 779 C C . THR A 1 97 ? 10.407 -19.909 -25.040 1.00 53.62 97 THR A C 1
ATOM 781 O O . THR A 1 97 ? 9.492 -20.240 -24.283 1.00 53.62 97 THR A O 1
ATOM 784 N N . PRO A 1 98 ? 11.538 -20.627 -25.149 1.00 54.03 98 PRO A N 1
ATOM 785 C CA . PRO A 1 98 ? 11.820 -21.778 -24.298 1.00 54.03 98 PRO A CA 1
ATOM 786 C C . PRO A 1 98 ? 11.709 -21.398 -22.817 1.00 54.03 98 PRO A C 1
ATOM 788 O O . PRO A 1 98 ? 12.128 -20.308 -22.419 1.00 54.03 98 PRO A O 1
ATOM 791 N N . SER A 1 99 ? 11.185 -22.318 -22.009 1.00 55.88 99 SER A N 1
ATOM 792 C CA . SER A 1 99 ? 10.838 -22.175 -20.585 1.00 55.88 99 SER A CA 1
ATOM 793 C C . SER A 1 99 ? 12.004 -21.864 -19.630 1.00 55.88 99 SER A C 1
ATOM 795 O O . SER A 1 99 ? 11.819 -21.907 -18.419 1.00 55.88 99 SER A O 1
ATOM 797 N N . SER A 1 100 ? 13.206 -21.590 -20.140 1.00 56.56 100 SER A N 1
ATOM 798 C CA . SER A 1 100 ? 14.431 -21.408 -19.355 1.00 56.56 100 SER A CA 1
ATOM 799 C C . SER A 1 100 ? 14.942 -19.965 -19.307 1.00 56.56 100 SER A C 1
ATOM 801 O O . SER A 1 100 ? 15.979 -19.720 -18.696 1.00 56.56 100 SER A O 1
ATOM 803 N N . THR A 1 101 ? 14.275 -19.011 -19.966 1.00 57.78 101 THR A N 1
ATOM 804 C CA . THR A 1 101 ? 14.676 -17.595 -19.886 1.00 57.78 101 THR A CA 1
ATOM 805 C C . THR A 1 101 ? 13.969 -16.952 -18.692 1.00 57.78 101 THR A C 1
ATOM 807 O O . THR A 1 101 ? 12.738 -17.017 -18.653 1.00 57.78 101 THR A O 1
ATOM 810 N N . PRO A 1 102 ? 14.689 -16.347 -17.726 1.00 63.44 102 PRO A N 1
ATOM 811 C CA . PRO A 1 102 ? 14.052 -15.666 -16.606 1.00 63.44 102 PRO A CA 1
ATOM 812 C C . PRO A 1 102 ? 13.135 -14.565 -17.144 1.00 63.44 102 PRO A C 1
ATOM 814 O O . PRO A 1 102 ? 13.553 -13.712 -17.929 1.00 63.44 102 PRO A O 1
ATOM 817 N N . CYS A 1 103 ? 11.858 -14.640 -16.773 1.00 74.25 103 CYS A N 1
ATOM 818 C CA . CYS A 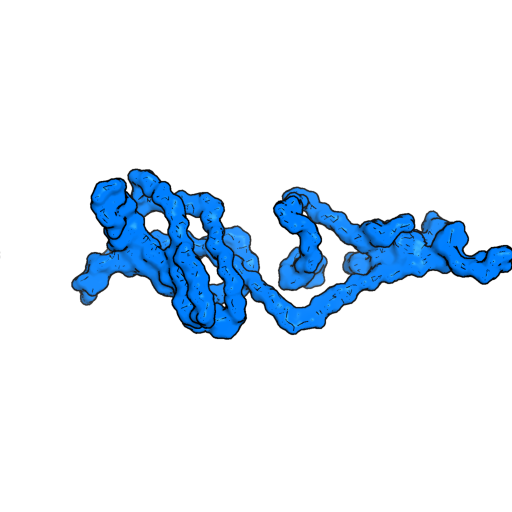1 103 ? 10.878 -13.634 -17.145 1.00 74.25 103 CYS A CA 1
ATOM 819 C C . CYS A 1 103 ? 11.128 -12.402 -16.269 1.00 74.25 103 CYS A C 1
ATOM 821 O O . CYS A 1 103 ? 11.188 -12.559 -15.047 1.00 74.25 103 CYS A O 1
ATOM 823 N N . PRO A 1 104 ? 11.301 -11.202 -16.843 1.00 87.81 104 PRO A N 1
ATOM 824 C CA . PRO A 1 104 ? 11.463 -10.005 -16.038 1.00 87.81 104 PRO A CA 1
ATOM 825 C C . PRO A 1 104 ? 10.180 -9.757 -15.233 1.00 87.81 104 PRO A C 1
ATOM 827 O O . PRO A 1 104 ? 9.065 -9.960 -15.724 1.00 87.81 104 PRO A O 1
ATOM 830 N N . GLN A 1 105 ? 10.342 -9.354 -13.979 1.00 92.69 105 GLN A N 1
ATOM 831 C CA . GLN A 1 105 ? 9.259 -9.232 -13.007 1.00 92.69 105 GLN A CA 1
ATOM 832 C C . GLN A 1 105 ? 9.447 -7.972 -12.165 1.00 92.69 105 GLN A C 1
ATOM 834 O O . GLN A 1 105 ? 10.571 -7.508 -11.984 1.00 92.69 105 GLN A O 1
ATOM 839 N N . VAL A 1 106 ? 8.343 -7.443 -11.641 1.00 93.56 106 VAL A N 1
ATOM 840 C CA . VAL A 1 106 ? 8.348 -6.434 -10.581 1.00 93.56 106 VAL A CA 1
ATOM 841 C C . VAL A 1 106 ? 7.725 -7.032 -9.327 1.00 93.56 106 VAL A C 1
ATOM 843 O O . VAL A 1 106 ? 6.720 -7.742 -9.396 1.00 93.56 106 VAL A O 1
ATOM 846 N N . GLU A 1 107 ? 8.340 -6.766 -8.185 1.00 94.50 107 GLU A N 1
ATOM 847 C CA . GLU A 1 107 ? 7.866 -7.212 -6.882 1.00 94.50 107 GLU A CA 1
ATOM 848 C C . GLU A 1 107 ? 7.161 -6.054 -6.173 1.00 94.50 107 GLU A C 1
ATOM 850 O O . GLU A 1 107 ? 7.727 -4.968 -6.050 1.00 94.50 107 GLU A O 1
ATOM 855 N N . LEU A 1 108 ? 5.915 -6.263 -5.740 1.00 93.00 108 LEU A N 1
ATOM 856 C CA . LEU A 1 108 ? 5.099 -5.240 -5.078 1.00 93.00 108 LEU A CA 1
ATOM 857 C C . LEU A 1 108 ? 4.356 -5.838 -3.883 1.00 93.00 108 LEU A C 1
ATOM 859 O O . LEU A 1 108 ? 3.861 -6.963 -3.957 1.00 93.00 108 LEU A O 1
ATOM 863 N N . ALA A 1 109 ? 4.237 -5.066 -2.807 1.00 91.75 109 ALA A N 1
ATOM 864 C CA . ALA A 1 109 ? 3.403 -5.386 -1.652 1.00 91.75 109 ALA A CA 1
ATOM 865 C C . ALA A 1 109 ? 2.200 -4.436 -1.596 1.00 91.75 109 ALA A C 1
ATOM 867 O O . ALA A 1 109 ? 2.310 -3.269 -1.978 1.00 91.75 109 ALA A O 1
ATOM 868 N N . PHE A 1 110 ? 1.062 -4.941 -1.121 1.00 90.38 110 PHE A N 1
ATOM 869 C CA . PHE A 1 110 ? -0.190 -4.192 -1.049 1.00 90.38 110 PHE A CA 1
ATOM 870 C C . PHE A 1 110 ? -0.850 -4.380 0.312 1.00 90.38 110 PHE A C 1
ATOM 872 O O . PHE A 1 110 ? -1.078 -5.511 0.738 1.00 90.38 110 PHE A O 1
ATOM 879 N N . ASP A 1 111 ? -1.234 -3.264 0.921 1.00 89.06 111 ASP A N 1
ATOM 880 C CA . ASP A 1 111 ? -2.138 -3.228 2.064 1.00 89.06 111 ASP A CA 1
ATOM 881 C C . ASP A 1 111 ? -3.396 -2.469 1.636 1.00 89.06 111 ASP A C 1
ATOM 883 O O . ASP A 1 111 ? -3.326 -1.312 1.212 1.00 89.06 111 ASP A O 1
ATOM 887 N N . ILE A 1 112 ? -4.550 -3.135 1.696 1.00 86.81 112 ILE A N 1
ATOM 888 C CA . ILE A 1 112 ? -5.835 -2.570 1.270 1.00 86.81 112 ILE A CA 1
ATOM 889 C C . ILE A 1 112 ? -6.714 -2.451 2.504 1.00 86.81 112 ILE A C 1
ATOM 891 O O . ILE A 1 112 ? -7.354 -3.409 2.938 1.00 86.81 112 ILE A O 1
ATOM 895 N N . ILE A 1 113 ? -6.722 -1.252 3.078 1.00 82.75 113 ILE A N 1
ATOM 896 C CA . ILE A 1 113 ? -7.470 -0.944 4.292 1.00 82.75 113 ILE A CA 1
ATOM 897 C C . ILE A 1 113 ? -8.822 -0.370 3.881 1.00 82.75 113 ILE A C 1
ATOM 899 O O . ILE A 1 113 ? -8.922 0.764 3.407 1.00 82.75 113 ILE A O 1
ATOM 903 N N . THR A 1 114 ? -9.875 -1.158 4.057 1.00 72.94 114 THR A N 1
ATOM 904 C CA . THR A 1 114 ? -11.246 -0.699 3.841 1.00 72.94 114 THR A CA 1
ATOM 905 C C . THR A 1 114 ? -11.732 0.033 5.083 1.00 72.94 114 THR A C 1
ATOM 907 O O . THR A 1 114 ? -11.731 -0.527 6.180 1.00 72.94 114 THR A O 1
ATOM 910 N N . GLN A 1 115 ? -12.203 1.270 4.925 1.00 63.41 115 GLN A N 1
ATOM 911 C CA . GLN A 1 115 ? -12.990 1.900 5.979 1.00 63.41 115 GLN A CA 1
ATOM 912 C C . GLN A 1 115 ? -14.330 1.165 6.044 1.00 63.41 115 GLN A C 1
ATOM 914 O O . GLN A 1 115 ? -15.160 1.310 5.149 1.00 63.41 115 GLN A O 1
ATOM 919 N N . SER A 1 116 ? -14.508 0.320 7.060 1.00 53.97 116 SER A N 1
ATOM 920 C CA . SER A 1 116 ? -15.789 -0.342 7.300 1.00 53.97 116 SER A CA 1
ATOM 921 C C . SER A 1 116 ? -16.906 0.704 7.376 1.00 53.97 116 SER A C 1
ATOM 923 O O . SER A 1 116 ? -16.806 1.656 8.147 1.00 53.97 116 SER A O 1
ATOM 925 N N . VAL A 1 117 ? -17.951 0.517 6.562 1.00 48.38 117 VAL A N 1
ATOM 926 C CA . VAL A 1 117 ? -19.235 1.237 6.660 1.00 48.38 117 VAL A CA 1
ATOM 927 C C . VAL A 1 117 ? -20.171 0.532 7.646 1.00 48.38 117 VAL A C 1
ATOM 929 O O . VAL A 1 117 ? -21.261 1.028 7.918 1.00 48.38 117 VAL A O 1
ATOM 932 N N . LYS A 1 118 ? -19.773 -0.614 8.228 1.00 47.78 118 LYS A N 1
ATOM 933 C CA . LYS A 1 118 ? -20.438 -1.018 9.463 1.00 47.78 118 LYS A CA 1
ATOM 934 C C . LYS A 1 118 ? -20.092 0.044 10.492 1.00 47.78 118 LYS A C 1
ATOM 936 O O . LYS A 1 118 ? -18.944 0.130 10.925 1.00 47.78 118 LYS A O 1
ATOM 941 N N . ASP A 1 119 ? -21.108 0.817 10.856 1.00 45.84 119 ASP A N 1
ATOM 942 C CA . ASP A 1 119 ? -21.287 1.435 12.166 1.00 45.84 119 ASP A CA 1
ATOM 943 C C . ASP A 1 119 ? -21.216 0.347 13.256 1.00 45.84 119 ASP A C 1
ATOM 945 O O . ASP A 1 119 ? -22.121 0.180 14.068 1.00 45.84 119 ASP A O 1
ATOM 949 N N . ASP A 1 120 ? -20.119 -0.404 13.318 1.00 47.22 120 ASP A N 1
ATOM 950 C CA . ASP A 1 120 ? -19.691 -1.011 14.563 1.00 47.22 120 ASP A CA 1
ATOM 951 C C . ASP A 1 120 ? -19.115 0.163 15.354 1.00 47.22 120 ASP A C 1
ATOM 953 O O . ASP A 1 120 ? -17.907 0.365 15.456 1.00 47.22 120 ASP A O 1
ATOM 957 N N . THR A 1 121 ? -20.009 1.047 15.806 1.00 45.66 121 THR A N 1
ATOM 958 C CA . THR A 1 121 ? -19.687 2.067 16.788 1.00 45.66 121 THR A CA 1
ATOM 959 C C . THR A 1 121 ? -19.224 1.277 18.000 1.00 45.66 121 THR A C 1
ATOM 961 O O . THR A 1 121 ? -20.045 0.707 18.714 1.00 45.66 121 THR A O 1
ATOM 964 N N . ILE A 1 122 ? -17.912 1.154 18.196 1.00 51.81 122 ILE A N 1
ATOM 965 C CA . ILE A 1 122 ? -17.389 0.544 19.412 1.00 51.81 122 ILE A CA 1
ATOM 966 C C . ILE A 1 122 ? -17.820 1.451 20.553 1.00 51.81 122 ILE A C 1
ATOM 968 O O . ILE A 1 122 ? -17.321 2.567 20.717 1.00 51.81 122 ILE A O 1
ATOM 972 N N . GLN A 1 123 ? -18.825 0.991 21.290 1.00 54.72 123 GLN A N 1
ATOM 973 C CA . GLN A 1 123 ? -19.294 1.655 22.487 1.00 54.72 123 GLN A CA 1
ATOM 974 C C . GLN A 1 123 ? -18.327 1.298 23.605 1.00 54.72 123 GLN A C 1
ATOM 976 O O . GLN A 1 123 ? -18.361 0.206 24.161 1.00 54.72 123 GLN A O 1
ATOM 981 N N . LEU A 1 124 ? -17.425 2.230 23.896 1.00 61.38 124 LEU A N 1
ATOM 982 C CA . LEU A 1 124 ? -16.624 2.179 25.107 1.00 61.38 124 LEU A CA 1
ATOM 983 C C . LEU A 1 124 ? -17.489 2.684 26.257 1.00 61.38 124 LEU A C 1
ATOM 985 O O . LEU A 1 124 ? -17.875 3.854 26.292 1.00 61.38 124 LEU A O 1
ATOM 989 N N . GLU A 1 125 ? -17.796 1.795 27.193 1.00 72.00 125 GLU A N 1
ATOM 990 C CA . GLU A 1 125 ? -18.534 2.140 28.400 1.00 72.00 125 GLU A CA 1
ATOM 991 C C . GLU A 1 125 ? -17.563 2.328 29.565 1.00 72.00 125 GLU A C 1
ATOM 993 O O . GLU A 1 125 ? -16.854 1.409 29.972 1.00 72.00 125 GLU A O 1
ATOM 998 N N . ALA A 1 126 ? -17.554 3.535 30.125 1.00 81.69 126 ALA A N 1
ATOM 999 C CA . ALA A 1 126 ? -16.880 3.835 31.377 1.00 81.69 126 ALA A CA 1
ATOM 1000 C C . ALA A 1 126 ? -17.915 4.261 32.418 1.00 81.69 126 ALA A C 1
ATOM 1002 O O . ALA A 1 126 ? -18.851 5.007 32.123 1.00 81.69 126 ALA A O 1
ATOM 1003 N N . TRP A 1 127 ? -17.717 3.808 33.650 1.00 83.31 127 TRP A N 1
ATOM 1004 C CA . TRP A 1 127 ? -18.611 4.073 34.770 1.00 83.31 127 TRP A CA 1
ATOM 1005 C C . TRP A 1 127 ? -17.912 4.967 35.791 1.00 83.31 127 TRP A C 1
ATOM 1007 O O . TRP A 1 127 ? -16.791 4.664 36.208 1.00 83.31 127 TRP A O 1
ATOM 1017 N N . GLU A 1 128 ? -18.581 6.047 36.211 1.00 90.44 128 GLU A N 1
ATOM 1018 C CA . GLU A 1 128 ? -18.177 6.816 37.391 1.00 90.44 128 GLU A CA 1
ATOM 1019 C C . GLU A 1 128 ? -18.903 6.281 38.629 1.00 90.44 128 GLU A C 1
ATOM 1021 O O . GLU A 1 128 ? -20.127 6.374 38.747 1.00 90.44 128 GLU A O 1
ATOM 1026 N N . HIS A 1 129 ? -18.153 5.747 39.585 1.00 91.00 129 HIS A N 1
ATOM 1027 C CA . HIS A 1 129 ? -18.686 5.319 40.867 1.00 91.00 129 HIS A CA 1
ATOM 1028 C C . HIS A 1 129 ? -18.762 6.482 41.851 1.00 91.00 129 HIS A C 1
ATOM 1030 O O . HIS A 1 129 ? -17.830 7.271 42.008 1.00 91.00 129 HIS A O 1
ATOM 1036 N N . GLN A 1 130 ? -19.867 6.545 42.587 1.00 93.38 130 GLN A N 1
ATOM 1037 C CA . GLN A 1 130 ? -20.084 7.533 43.637 1.00 93.38 130 GLN A CA 1
ATOM 1038 C C . GLN A 1 130 ? -20.728 6.857 44.847 1.00 93.38 130 GLN A C 1
ATOM 1040 O O . GLN A 1 130 ? -21.441 5.862 44.714 1.00 93.38 130 GLN A O 1
ATOM 1045 N N . ARG A 1 131 ? -20.508 7.407 46.045 1.00 93.81 131 ARG A N 1
ATOM 1046 C CA . ARG A 1 131 ? -21.256 7.014 47.246 1.00 93.81 131 ARG A CA 1
ATOM 1047 C C . ARG A 1 131 ? -22.069 8.197 47.744 1.00 93.81 131 ARG A C 1
ATOM 1049 O O . ARG A 1 131 ? -21.593 9.323 47.730 1.00 93.81 131 ARG A O 1
ATOM 1056 N N . TYR A 1 132 ? -23.278 7.938 48.229 1.00 94.81 132 TYR A N 1
ATOM 1057 C CA . TYR A 1 132 ? -24.091 8.954 48.884 1.00 94.81 132 TYR A CA 1
ATOM 1058 C C . TYR A 1 132 ? -23.591 9.245 50.305 1.00 94.81 132 TYR A C 1
ATOM 1060 O O . TYR A 1 132 ? -23.431 8.332 51.121 1.00 94.81 132 TYR A O 1
ATOM 1068 N N . SER A 1 133 ? -23.382 10.521 50.629 1.00 94.38 133 SER A N 1
ATOM 1069 C CA . SER A 1 133 ? -23.081 10.967 51.991 1.00 94.38 133 SER A CA 1
ATOM 1070 C C . SER A 1 133 ? -24.356 11.382 52.710 1.00 94.38 133 SER A C 1
ATOM 1072 O O . SER A 1 133 ? -24.995 12.362 52.343 1.00 94.38 133 SER A O 1
ATOM 1074 N N . ILE A 1 134 ? -24.697 10.693 53.800 1.00 92.81 134 ILE A N 1
ATOM 1075 C CA . ILE A 1 134 ? -25.851 11.055 54.642 1.00 92.81 134 ILE A CA 1
ATOM 1076 C C . ILE A 1 134 ? -25.653 12.436 55.290 1.00 92.81 134 ILE A C 1
ATOM 1078 O O . ILE A 1 134 ? -26.611 13.190 55.444 1.00 92.81 134 ILE A O 1
ATOM 1082 N N . VAL A 1 135 ? -24.409 12.781 55.642 1.00 94.19 135 VAL A N 1
ATOM 1083 C CA . VAL A 1 135 ? -24.069 14.051 56.306 1.00 94.19 135 VAL A CA 1
ATOM 1084 C C . VAL A 1 135 ? -24.168 15.225 55.334 1.00 94.19 135 VAL A C 1
ATOM 1086 O O . VAL A 1 135 ? -24.690 16.273 55.699 1.00 94.19 135 VAL A O 1
ATOM 1089 N N . ARG A 1 136 ? -23.686 15.050 54.097 1.00 92.69 136 ARG A N 1
ATOM 1090 C CA . ARG A 1 136 ? -23.675 16.112 53.076 1.00 92.69 136 ARG A CA 1
ATOM 1091 C C . ARG A 1 136 ? -24.890 16.099 52.149 1.00 92.69 136 ARG A C 1
ATOM 1093 O O . ARG A 1 136 ? -25.115 17.069 51.444 1.00 92.69 136 ARG A O 1
ATOM 1100 N N . ARG A 1 137 ? -25.693 15.031 52.195 1.00 94.94 137 ARG A N 1
ATOM 1101 C CA . ARG A 1 137 ? -26.873 14.796 51.348 1.00 94.94 137 ARG A CA 1
ATOM 1102 C C . ARG A 1 137 ? -26.582 14.890 49.847 1.00 94.94 137 ARG A C 1
ATOM 1104 O O . ARG A 1 137 ? -27.413 15.360 49.078 1.00 94.94 137 ARG A O 1
ATOM 1111 N N . GLU A 1 138 ? -25.409 14.422 49.433 1.00 95.69 138 GLU A N 1
ATOM 1112 C CA . GLU A 1 138 ? -24.951 14.475 48.042 1.00 95.69 138 GLU A CA 1
ATOM 1113 C C . GLU A 1 138 ? -24.215 13.181 47.652 1.00 95.69 138 GLU A C 1
ATOM 1115 O O . GLU A 1 138 ? -23.700 12.461 48.518 1.00 95.69 138 GLU A O 1
ATOM 1120 N N . TRP A 1 139 ? -24.181 12.878 46.353 1.00 94.31 139 TRP A N 1
ATOM 1121 C CA . TRP A 1 139 ? -23.346 11.821 45.778 1.00 94.31 139 TRP A CA 1
ATOM 1122 C C . TRP A 1 139 ? -21.995 12.408 45.381 1.00 94.31 139 TRP A C 1
ATOM 1124 O O . TRP A 1 139 ? -21.936 13.460 44.752 1.00 94.31 139 TRP A O 1
ATOM 1134 N N . SER A 1 140 ? -20.907 11.739 45.754 1.00 93.81 140 SER A N 1
ATOM 1135 C CA . SER A 1 140 ? -19.573 12.075 45.255 1.00 93.81 140 SER A CA 1
ATOM 1136 C C . SER A 1 140 ? -18.676 10.845 45.277 1.00 93.81 140 SER A C 1
ATOM 1138 O O . SER A 1 140 ? -18.803 9.970 46.145 1.00 93.81 140 SER A O 1
ATOM 1140 N N . LYS A 1 141 ? -17.727 10.800 44.341 1.00 91.69 141 LYS A N 1
ATOM 1141 C CA . LYS A 1 141 ? -16.611 9.853 44.370 1.00 91.69 141 LYS A CA 1
ATOM 1142 C C . LYS A 1 141 ? -15.708 10.048 45.593 1.00 91.69 141 LYS A C 1
ATOM 1144 O O . LYS A 1 141 ? -15.112 9.089 46.069 1.00 91.69 141 LYS A O 1
ATOM 1149 N N . ASP A 1 142 ? -15.675 11.251 46.170 1.00 92.88 142 ASP A N 1
ATOM 1150 C CA . ASP A 1 142 ? -14.869 11.566 47.360 1.00 92.88 142 ASP A CA 1
ATOM 1151 C C . ASP A 1 142 ? -15.372 10.845 48.622 1.00 92.88 142 ASP A C 1
ATOM 1153 O O . ASP A 1 142 ? -14.689 10.802 49.645 1.00 92.88 142 ASP A O 1
ATOM 1157 N N . PHE A 1 143 ? -16.580 10.275 48.570 1.00 93.94 143 PHE A N 1
ATOM 1158 C CA . PHE A 1 143 ? -17.155 9.487 49.661 1.00 93.94 143 PHE A CA 1
ATOM 1159 C C . PHE A 1 143 ? -16.945 7.981 49.485 1.00 93.94 143 PHE A C 1
ATOM 1161 O O . PHE A 1 143 ? -17.344 7.198 50.359 1.00 93.94 143 PHE A O 1
ATOM 1168 N N . LEU A 1 144 ? -16.329 7.556 48.379 1.00 92.44 144 LEU A N 1
ATOM 1169 C CA . LEU A 1 144 ? -15.934 6.169 48.188 1.00 92.44 144 LEU A CA 1
ATOM 1170 C C . LEU A 1 144 ? -14.894 5.779 49.242 1.00 92.44 144 LEU A C 1
ATOM 1172 O O . LEU A 1 144 ? -13.960 6.508 49.565 1.00 92.44 144 LEU A O 1
ATOM 1176 N N . ARG A 1 145 ? -15.057 4.579 49.780 1.00 90.81 145 ARG A N 1
ATOM 1177 C CA . ARG A 1 145 ? -14.044 3.879 50.561 1.00 90.81 145 ARG A CA 1
ATOM 1178 C C . ARG A 1 145 ? -13.416 2.891 49.596 1.00 90.81 145 ARG A C 1
ATOM 1180 O O . ARG A 1 145 ? -13.918 1.784 49.483 1.00 90.81 145 ARG A O 1
ATOM 1187 N N . LEU A 1 146 ? -12.382 3.354 48.900 1.00 86.19 146 LEU A N 1
ATOM 1188 C CA . LEU A 1 146 ? -11.615 2.657 47.858 1.00 86.19 146 LEU A CA 1
ATOM 1189 C C . LEU A 1 146 ? -11.380 1.151 48.126 1.00 86.19 146 LEU A C 1
ATOM 1191 O O . LEU A 1 146 ? -11.522 0.696 49.270 1.00 86.19 146 LEU A O 1
ATOM 1195 N N . PRO A 1 147 ? -10.987 0.371 47.099 1.00 82.81 147 PRO A N 1
ATOM 1196 C CA . PRO A 1 147 ? -10.932 -1.082 47.191 1.00 82.81 147 PRO A CA 1
ATOM 1197 C C . PRO A 1 147 ? -10.204 -1.597 48.444 1.00 82.81 147 PRO A C 1
ATOM 1199 O O . PRO A 1 147 ? -9.189 -1.030 48.852 1.00 82.81 147 PRO A O 1
ATOM 1202 N N . PRO A 1 148 ? -10.721 -2.666 49.078 1.00 85.62 148 PRO A N 1
ATOM 1203 C CA . PRO A 1 148 ? -11.746 -3.579 48.557 1.00 85.62 148 PRO A CA 1
ATOM 1204 C C . PRO A 1 148 ? -13.200 -3.175 48.866 1.00 85.62 148 PRO A C 1
ATOM 1206 O O . PRO A 1 148 ? -14.115 -3.913 48.516 1.00 85.62 148 PRO A O 1
ATOM 1209 N N . LYS A 1 149 ? -13.441 -2.063 49.575 1.00 89.88 149 LYS A N 1
ATOM 1210 C CA . LYS A 1 149 ? -14.778 -1.759 50.116 1.00 89.88 149 LYS A CA 1
ATOM 1211 C C . LYS A 1 149 ? -15.722 -1.099 49.105 1.00 89.88 149 LYS A C 1
ATOM 1213 O O . LYS A 1 149 ? -16.928 -1.303 49.203 1.00 89.88 149 LYS A O 1
ATOM 1218 N N . ASP A 1 150 ? -15.174 -0.346 48.162 1.00 89.38 150 ASP A N 1
ATOM 1219 C CA . ASP A 1 150 ? -15.828 0.213 46.980 1.00 89.38 150 ASP A CA 1
ATOM 1220 C C . ASP A 1 150 ? -14.888 0.085 45.782 1.00 89.38 150 ASP A C 1
ATOM 1222 O O . ASP A 1 150 ? -13.676 0.019 45.985 1.00 89.38 150 ASP A O 1
ATOM 1226 N N . PRO A 1 151 ? -15.404 0.083 44.546 1.00 87.50 151 PRO A N 1
ATOM 1227 C CA . PRO A 1 151 ? -14.575 0.178 43.349 1.00 87.50 151 PRO A CA 1
ATOM 1228 C C . PRO A 1 151 ? -13.840 1.524 43.255 1.00 87.50 151 PRO A C 1
ATOM 1230 O O . PRO A 1 151 ? -14.126 2.480 43.983 1.00 87.50 151 PRO A O 1
ATOM 1233 N N . TYR A 1 152 ? -12.886 1.605 42.327 1.00 91.44 152 TYR A N 1
ATOM 1234 C CA . TYR A 1 152 ? -12.284 2.880 41.950 1.00 91.44 152 TYR A CA 1
ATOM 1235 C C . TYR A 1 152 ? -13.335 3.847 41.375 1.00 91.44 152 TYR A C 1
ATOM 1237 O O . TYR A 1 152 ? -14.325 3.390 40.797 1.00 91.44 152 TYR A O 1
ATOM 1245 N N . PRO A 1 153 ? -13.120 5.173 41.496 1.00 92.19 153 PRO A N 1
ATOM 1246 C CA . PRO A 1 153 ? -14.015 6.181 40.936 1.00 92.19 153 PRO A CA 1
ATOM 1247 C C . PRO A 1 153 ? -14.340 5.980 39.462 1.00 92.19 153 PRO A C 1
ATOM 1249 O O . PRO A 1 153 ? -15.464 6.251 39.073 1.00 92.19 153 PRO A O 1
ATOM 1252 N N . TRP A 1 154 ? -13.389 5.500 38.665 1.00 90.31 154 TRP A N 1
ATOM 1253 C CA . TRP A 1 154 ? -13.594 5.215 37.252 1.00 90.31 154 TRP A CA 1
ATOM 1254 C C . TRP A 1 154 ? -13.241 3.768 36.943 1.00 90.31 154 TRP A C 1
ATOM 1256 O O . TRP A 1 154 ? -12.174 3.302 37.345 1.00 90.31 154 TRP A O 1
ATOM 1266 N N . THR A 1 155 ? -14.110 3.072 36.212 1.00 87.94 155 THR A N 1
ATOM 1267 C CA . THR A 1 155 ? -13.854 1.708 35.723 1.00 87.94 155 THR A CA 1
ATOM 1268 C C . THR A 1 155 ? -14.404 1.500 34.320 1.00 87.94 155 THR A C 1
ATOM 1270 O O . THR A 1 155 ? -15.468 2.025 33.996 1.00 87.94 155 THR A O 1
ATOM 1273 N N . SER A 1 156 ? -13.733 0.659 33.542 1.00 83.00 156 SER A N 1
ATOM 1274 C CA . SER A 1 156 ? -14.205 0.101 32.277 1.00 83.00 156 SER A CA 1
ATOM 1275 C C . SER A 1 156 ? -14.112 -1.426 32.327 1.00 83.00 156 SER A C 1
ATOM 1277 O O . SER A 1 156 ? -13.215 -1.991 32.965 1.00 83.00 156 SER A O 1
ATOM 1279 N N . THR A 1 157 ? -15.058 -2.097 31.679 1.00 69.88 157 THR A N 1
ATOM 1280 C CA . THR A 1 157 ? -15.033 -3.544 31.445 1.00 69.88 157 THR A CA 1
ATOM 1281 C C . THR A 1 157 ? -14.666 -3.786 29.996 1.00 69.88 157 THR A C 1
ATOM 1283 O O . THR A 1 157 ? -15.547 -3.919 29.153 1.00 69.88 157 THR A O 1
ATOM 1286 N N . ASP A 1 158 ? -13.368 -3.853 29.724 1.00 61.09 158 ASP A N 1
ATOM 1287 C CA . ASP A 1 158 ? -12.864 -4.358 28.454 1.00 61.09 158 ASP A CA 1
ATOM 1288 C C . ASP A 1 158 ? -12.250 -5.746 28.691 1.00 61.09 158 ASP A C 1
ATOM 1290 O O . ASP A 1 158 ? -11.409 -5.928 29.573 1.00 61.09 158 ASP A O 1
ATOM 1294 N N . ASN A 1 159 ? -12.772 -6.748 27.985 1.00 52.09 159 ASN A N 1
ATOM 1295 C CA . ASN A 1 159 ? -12.258 -8.116 27.877 1.00 52.09 159 ASN A CA 1
ATOM 1296 C C . ASN A 1 159 ? -11.610 -8.744 29.136 1.00 52.09 159 ASN A C 1
ATOM 1298 O O . ASN A 1 159 ? -10.443 -9.126 29.151 1.00 52.09 159 ASN A O 1
ATOM 1302 N N . GLN A 1 160 ? -12.457 -9.013 30.141 1.00 54.09 160 GLN A N 1
ATOM 1303 C CA . GLN A 1 160 ? -12.257 -9.951 31.269 1.00 54.09 160 GLN A CA 1
ATOM 1304 C C . GLN A 1 160 ? -11.560 -9.429 32.540 1.00 54.09 160 GLN A C 1
ATOM 1306 O O . GLN A 1 160 ? -11.691 -10.082 33.579 1.00 54.09 160 GLN A O 1
ATOM 1311 N N . LEU A 1 161 ? -10.918 -8.254 32.537 1.00 60.31 161 LEU A N 1
ATOM 1312 C CA . LEU A 1 161 ? -10.392 -7.630 33.764 1.00 60.31 161 LEU A CA 1
ATOM 1313 C C . LEU A 1 161 ? -10.842 -6.165 33.878 1.00 60.31 161 LEU A C 1
ATOM 1315 O O . LEU A 1 161 ? -10.678 -5.412 32.924 1.00 60.31 161 LEU A O 1
ATOM 1319 N N . PRO A 1 162 ? -11.388 -5.723 35.028 1.00 67.31 162 PRO A N 1
ATOM 1320 C CA . PRO A 1 162 ? -11.747 -4.321 35.210 1.00 67.31 162 PRO A CA 1
ATOM 1321 C C . PRO A 1 162 ? -10.485 -3.447 35.199 1.00 67.31 162 PRO A C 1
ATOM 1323 O O . PRO A 1 162 ? -9.613 -3.595 36.058 1.00 67.31 162 PRO A O 1
ATOM 1326 N N . ILE A 1 163 ? -10.407 -2.526 34.237 1.00 77.62 163 ILE A N 1
ATOM 1327 C CA . ILE A 1 163 ? -9.359 -1.501 34.138 1.00 77.62 163 ILE A CA 1
ATOM 1328 C C . ILE A 1 163 ? -9.950 -0.198 34.687 1.00 77.62 163 ILE A C 1
ATOM 1330 O O . ILE A 1 163 ? -11.089 0.155 34.376 1.00 77.62 163 ILE A O 1
ATOM 1334 N N . GLY A 1 164 ? -9.233 0.510 35.557 1.00 84.81 164 GLY A N 1
ATOM 1335 C CA . GLY A 1 164 ? -9.775 1.708 36.194 1.00 84.81 164 GLY A CA 1
ATOM 1336 C C . GLY A 1 164 ? -8.866 2.335 37.242 1.00 84.81 164 GLY A C 1
ATOM 1337 O O . GLY A 1 164 ? -7.842 1.769 37.626 1.00 84.81 164 GLY A O 1
ATOM 1338 N N . GLY A 1 165 ? -9.266 3.509 37.730 1.00 89.38 165 GLY A N 1
ATOM 1339 C CA . GLY A 1 165 ? -8.470 4.286 38.675 1.00 89.38 165 GLY A CA 1
ATOM 1340 C C . GLY A 1 165 ? -9.142 5.566 39.169 1.00 89.38 165 GLY A C 1
ATOM 1341 O O . GLY A 1 165 ? -10.368 5.696 39.217 1.00 89.38 165 GLY A O 1
ATOM 1342 N N . PHE A 1 166 ? -8.320 6.514 39.611 1.00 89.69 166 PHE A N 1
ATOM 1343 C CA . PHE A 1 166 ? -8.777 7.784 40.183 1.00 89.69 166 PHE A CA 1
ATOM 1344 C C . PHE A 1 166 ? -9.243 8.776 39.113 1.00 89.69 166 PHE A C 1
ATOM 1346 O O . PHE A 1 166 ? -10.048 9.673 39.399 1.00 89.69 166 PHE A O 1
ATOM 1353 N N . HIS A 1 167 ? -8.758 8.602 37.885 1.00 87.44 167 HIS A N 1
ATOM 1354 C CA . HIS A 1 167 ? -9.021 9.461 36.744 1.00 87.44 167 HIS A CA 1
ATOM 1355 C C . HIS A 1 167 ? -9.700 8.681 35.618 1.00 87.44 167 HIS A C 1
ATOM 1357 O O . HIS A 1 167 ? -9.485 7.486 35.454 1.00 87.44 167 HIS A O 1
ATOM 1363 N N . MET A 1 168 ? -10.486 9.379 34.795 1.00 81.56 168 MET A N 1
ATOM 1364 C CA . MET A 1 168 ? -11.119 8.784 33.612 1.00 81.56 168 MET A CA 1
ATOM 1365 C C . MET A 1 168 ? -10.076 8.183 32.652 1.00 81.56 168 MET A C 1
ATOM 1367 O O . MET A 1 168 ? -10.313 7.144 32.052 1.00 81.56 168 MET A O 1
ATOM 1371 N N . SER A 1 169 ? -8.885 8.785 32.553 1.00 82.12 169 SER A N 1
ATOM 1372 C CA . SER A 1 169 ? -7.763 8.256 31.761 1.00 82.12 169 SER A CA 1
ATOM 1373 C C . SER A 1 169 ? -7.328 6.856 32.185 1.00 82.12 169 SER A C 1
ATOM 1375 O O . SER A 1 169 ? -6.839 6.094 31.359 1.00 82.12 169 SER A O 1
ATOM 1377 N N . ASP A 1 170 ? -7.545 6.496 33.448 1.00 84.31 170 ASP A N 1
ATOM 1378 C CA . ASP A 1 170 ? -7.156 5.196 33.992 1.00 84.31 170 ASP A CA 1
ATOM 1379 C C . ASP A 1 170 ? -8.083 4.073 33.497 1.00 84.31 170 ASP A C 1
ATOM 1381 O O . ASP A 1 170 ? -7.834 2.907 33.777 1.00 84.31 170 ASP A O 1
ATOM 1385 N N . THR A 1 171 ? -9.152 4.412 32.766 1.00 79.75 171 THR A N 1
ATOM 1386 C CA . THR A 1 171 ? -10.031 3.449 32.082 1.00 79.75 171 THR A CA 1
ATOM 1387 C C . THR A 1 171 ? -9.559 3.106 30.668 1.00 79.75 171 THR A C 1
ATOM 1389 O O . THR A 1 171 ? -10.151 2.246 30.022 1.00 79.75 171 THR A O 1
ATOM 1392 N N . THR A 1 172 ? -8.506 3.769 30.175 1.00 74.19 172 THR A N 1
ATOM 1393 C CA . THR A 1 172 ? -7.975 3.544 28.825 1.00 74.19 172 THR A CA 1
ATOM 1394 C C . THR A 1 172 ? -6.876 2.486 28.826 1.00 74.19 172 THR A C 1
ATOM 1396 O O . THR A 1 172 ? -6.020 2.465 29.713 1.00 74.19 172 THR A O 1
ATOM 1399 N N . ALA A 1 173 ? -6.885 1.604 27.824 1.00 71.06 173 ALA A N 1
ATOM 1400 C CA . ALA A 1 173 ? -5.842 0.600 27.659 1.00 71.06 173 ALA A CA 1
ATOM 1401 C C . ALA A 1 173 ? -4.487 1.263 27.356 1.00 71.06 173 ALA A C 1
ATOM 1403 O O . ALA A 1 173 ? -4.397 2.227 26.589 1.00 71.06 173 ALA A O 1
ATOM 1404 N N . ALA A 1 174 ? -3.417 0.737 27.958 1.00 67.75 174 ALA A N 1
ATOM 1405 C CA . ALA A 1 174 ? -2.063 1.190 27.671 1.00 67.75 174 ALA A CA 1
ATOM 1406 C C . ALA A 1 174 ? -1.626 0.746 26.267 1.00 67.75 174 ALA A C 1
ATOM 1408 O O . ALA A 1 174 ? -1.960 -0.348 25.814 1.00 67.75 174 ALA A O 1
ATOM 1409 N N . ALA A 1 175 ? -0.821 1.576 25.603 1.00 61.47 175 ALA A N 1
ATOM 1410 C CA . ALA A 1 175 ? -0.214 1.213 24.330 1.00 61.47 175 ALA A CA 1
ATOM 1411 C C . ALA A 1 175 ? 0.670 -0.045 24.479 1.00 61.47 175 ALA A C 1
ATOM 1413 O O . ALA A 1 175 ? 1.468 -0.114 25.423 1.00 61.47 175 ALA A O 1
ATOM 1414 N N . PRO A 1 176 ? 0.596 -1.014 23.548 1.00 63.50 176 PRO A N 1
ATOM 1415 C CA . PRO A 1 176 ? 1.467 -2.181 23.568 1.00 63.50 176 PRO A CA 1
ATOM 1416 C C . PRO A 1 176 ? 2.951 -1.810 23.514 1.00 63.50 176 PRO A C 1
ATOM 1418 O O . PRO A 1 176 ? 3.370 -0.850 22.860 1.00 63.50 176 PRO A O 1
ATOM 1421 N N . THR A 1 177 ? 3.774 -2.611 24.189 1.00 64.31 177 THR A N 1
ATOM 1422 C CA . THR A 1 177 ? 5.224 -2.390 24.238 1.00 64.31 177 THR A CA 1
ATOM 1423 C C . THR A 1 177 ? 5.825 -2.511 22.835 1.00 64.31 177 THR A C 1
ATOM 1425 O O . THR A 1 177 ? 5.615 -3.510 22.154 1.00 64.31 177 THR A O 1
ATOM 1428 N N . GLY A 1 178 ? 6.592 -1.503 22.407 1.00 66.00 178 GLY A N 1
ATOM 1429 C CA . GLY A 1 178 ? 7.259 -1.474 21.096 1.00 66.00 178 GLY A CA 1
ATOM 1430 C C . GLY A 1 178 ? 6.531 -0.676 20.010 1.00 66.00 178 GLY A C 1
ATOM 1431 O O . GLY A 1 178 ? 7.106 -0.447 18.947 1.00 66.00 178 GLY A O 1
ATOM 1432 N N . PHE A 1 179 ? 5.318 -0.187 20.275 1.00 51.12 179 PHE A N 1
ATOM 1433 C CA . PHE A 1 179 ? 4.574 0.643 19.331 1.00 51.12 179 PHE A CA 1
ATOM 1434 C C . PHE A 1 179 ? 4.849 2.129 19.581 1.00 51.12 179 PHE A C 1
ATOM 1436 O O . PHE A 1 179 ? 4.730 2.624 20.702 1.00 51.12 179 PHE A O 1
ATOM 1443 N N . VAL A 1 180 ? 5.222 2.857 18.524 1.00 56.53 180 VAL A N 1
ATOM 1444 C CA . VAL A 1 180 ? 5.504 4.299 18.577 1.00 56.53 180 VAL A CA 1
ATOM 1445 C C . VAL A 1 180 ? 4.529 5.023 17.660 1.00 56.53 180 VAL A C 1
ATOM 1447 O O . VAL A 1 180 ? 4.556 4.845 16.442 1.00 56.53 180 VAL A O 1
ATOM 1450 N N . SER A 1 181 ? 3.678 5.865 18.244 1.00 48.78 181 SER A N 1
ATOM 1451 C CA . SER A 1 181 ? 2.761 6.710 17.483 1.00 48.78 181 SER A CA 1
ATOM 1452 C C . SER A 1 181 ? 3.541 7.723 16.635 1.00 48.78 181 SER A C 1
ATOM 1454 O O . SER A 1 181 ? 4.300 8.535 17.164 1.00 48.78 181 SER A O 1
ATOM 1456 N N . ARG A 1 182 ? 3.355 7.685 15.308 1.00 46.97 182 ARG A N 1
ATOM 1457 C CA . ARG A 1 182 ? 3.952 8.660 14.373 1.00 46.97 182 ARG A CA 1
ATOM 1458 C C . ARG A 1 182 ? 3.031 9.833 14.023 1.00 46.97 182 ARG A C 1
ATOM 1460 O O . ARG A 1 182 ? 3.508 10.819 13.474 1.00 46.97 182 ARG A O 1
ATOM 1467 N N . VAL A 1 183 ? 1.733 9.730 14.317 1.00 50.34 183 VAL A N 1
ATOM 1468 C CA . VAL A 1 183 ? 0.705 10.695 13.868 1.00 50.34 183 VAL A CA 1
ATOM 1469 C C . VAL A 1 183 ? -0.382 10.969 14.924 1.00 50.34 183 VAL A C 1
ATOM 1471 O O . VAL A 1 183 ? -1.384 11.607 14.620 1.00 50.34 183 VAL A O 1
ATOM 1474 N N . GLY A 1 184 ? -0.190 10.517 16.169 1.00 45.00 184 GLY A N 1
ATOM 1475 C CA . GLY A 1 184 ? -1.237 10.436 17.198 1.00 45.00 184 GLY A CA 1
ATOM 1476 C C . GLY A 1 184 ? -1.755 9.003 17.378 1.00 45.00 184 GLY A C 1
ATOM 1477 O O . GLY A 1 184 ? -1.463 8.123 16.564 1.00 45.00 184 GLY A O 1
ATOM 1478 N N . TRP A 1 185 ? -2.438 8.729 18.489 1.00 46.66 185 TRP A N 1
ATOM 1479 C CA . TRP A 1 185 ? -3.149 7.464 18.681 1.00 46.66 185 TRP A CA 1
ATOM 1480 C C . TRP A 1 185 ? -4.563 7.640 18.145 1.00 46.66 185 TRP A C 1
ATOM 1482 O O . TRP A 1 185 ? -5.292 8.522 18.594 1.00 46.66 185 TRP A O 1
ATOM 1492 N N . VAL A 1 186 ? -4.930 6.818 17.170 1.00 43.75 186 VAL A N 1
ATOM 1493 C CA . VAL A 1 186 ? -6.307 6.686 16.699 1.00 43.75 186 VAL A CA 1
ATOM 1494 C C . VAL A 1 186 ? -6.743 5.289 17.113 1.00 43.75 186 VAL A C 1
ATOM 1496 O O . VAL A 1 186 ? -6.074 4.321 16.761 1.00 43.75 186 VAL A O 1
ATOM 1499 N N . TYR A 1 187 ? -7.812 5.192 17.904 1.00 43.19 187 TYR A N 1
ATOM 1500 C CA . TYR A 1 187 ? -8.445 3.909 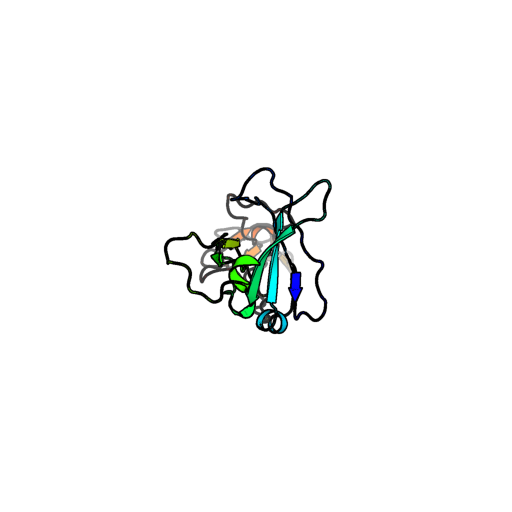18.200 1.00 43.19 187 TYR A CA 1
ATOM 1501 C C . TYR A 1 187 ? -9.043 3.376 16.895 1.00 43.19 187 TYR A C 1
ATOM 1503 O O . TYR A 1 187 ? -10.023 3.928 16.397 1.00 43.19 187 TYR A O 1
ATOM 1511 N N . ASP A 1 188 ? -8.427 2.347 16.318 1.00 44.34 188 ASP A N 1
ATOM 1512 C CA . ASP A 1 188 ? -8.936 1.655 15.135 1.00 44.34 188 ASP A CA 1
ATOM 1513 C C . ASP A 1 188 ? -9.154 0.179 15.472 1.00 44.34 188 ASP A C 1
ATOM 1515 O O . ASP A 1 188 ? -8.255 -0.645 15.367 1.00 44.34 188 ASP A O 1
ATOM 1519 N N . VAL A 1 189 ? -10.365 -0.145 15.918 1.00 45.97 189 VAL A N 1
ATOM 1520 C CA . VAL A 1 189 ? -10.767 -1.506 16.323 1.00 45.97 189 VAL A CA 1
ATOM 1521 C C . VAL A 1 189 ? -11.198 -2.343 15.104 1.00 45.97 189 VAL A C 1
ATOM 1523 O O . VAL A 1 189 ? -11.589 -3.496 15.227 1.00 45.97 189 VAL A O 1
ATOM 1526 N N . ARG A 1 190 ? -11.118 -1.794 13.883 1.00 44.03 190 ARG A N 1
ATOM 1527 C CA . ARG A 1 190 ? -11.525 -2.508 12.657 1.00 44.03 190 ARG A CA 1
ATOM 1528 C C . ARG A 1 190 ? -10.504 -3.551 12.194 1.00 44.03 190 ARG A C 1
ATOM 1530 O O . ARG A 1 190 ? -10.759 -4.240 11.212 1.00 44.03 190 ARG A O 1
ATOM 1537 N N . LEU A 1 191 ? -9.351 -3.628 12.854 1.00 47.28 191 LEU A N 1
ATOM 1538 C CA . LEU A 1 191 ? -8.226 -4.493 12.491 1.00 47.28 191 LEU A CA 1
ATOM 1539 C C . LEU A 1 191 ? -7.864 -5.505 13.587 1.00 47.28 191 LEU A C 1
ATOM 1541 O O . LEU A 1 191 ? -6.815 -6.129 13.483 1.00 47.28 191 LEU A O 1
ATOM 1545 N N . GLY A 1 192 ? -8.742 -5.682 14.580 1.00 42.59 192 GLY A N 1
ATOM 1546 C CA . GLY A 1 192 ? -8.573 -6.668 15.639 1.00 42.59 192 GLY A CA 1
ATOM 1547 C C . GLY A 1 192 ? -9.121 -8.043 15.277 1.00 42.59 192 GLY A C 1
ATOM 1548 O O . GLY A 1 192 ? -10.209 -8.141 14.708 1.00 42.59 192 GLY A O 1
ATOM 1549 N N . ASP A 1 193 ? -8.393 -9.104 15.632 1.00 46.84 193 ASP A N 1
ATOM 1550 C CA . ASP A 1 193 ? -8.965 -10.455 15.713 1.00 46.84 193 ASP A CA 1
ATOM 1551 C C . ASP A 1 193 ? -10.034 -10.556 16.830 1.00 46.84 193 ASP A C 1
ATOM 1553 O O . ASP A 1 193 ? -10.404 -9.553 17.443 1.00 46.84 193 ASP A O 1
ATOM 1557 N N . ASP A 1 194 ? -10.537 -11.764 17.124 1.00 44.81 194 ASP A N 1
ATOM 1558 C CA . ASP A 1 194 ? -11.567 -12.012 18.154 1.00 44.81 194 ASP A CA 1
ATOM 1559 C C . ASP A 1 194 ? -11.189 -11.516 19.577 1.00 44.81 194 ASP A C 1
ATOM 1561 O O . ASP A 1 194 ? -12.022 -11.579 20.483 1.00 44.81 194 ASP A O 1
ATOM 1565 N N . ASN A 1 195 ? -9.962 -11.016 19.799 1.00 42.12 195 ASN A N 1
ATOM 1566 C CA . ASN A 1 195 ? -9.503 -10.408 21.053 1.00 42.12 195 ASN A CA 1
ATOM 1567 C C . ASN A 1 195 ? -9.102 -8.920 20.937 1.00 42.12 195 ASN A C 1
ATOM 1569 O O . ASN A 1 195 ? -8.605 -8.364 21.917 1.00 42.12 195 ASN A O 1
ATOM 1573 N N . GLY A 1 196 ? -9.341 -8.258 19.799 1.00 42.41 196 GLY A N 1
ATOM 1574 C CA . GLY A 1 196 ? -9.283 -6.794 19.685 1.00 42.41 196 GLY A CA 1
ATOM 1575 C C . GLY A 1 196 ? -7.888 -6.153 19.616 1.00 42.41 196 GLY A C 1
ATOM 1576 O O . GLY A 1 196 ? -7.752 -5.005 20.042 1.00 42.41 196 GLY A O 1
ATOM 1577 N N . TRP A 1 197 ? -6.880 -6.855 19.076 1.00 46.06 197 TRP A N 1
ATOM 1578 C CA . TRP A 1 197 ? -5.545 -6.306 18.760 1.00 46.06 197 TRP A CA 1
ATOM 1579 C C . TRP A 1 197 ? -5.327 -6.070 17.273 1.00 46.06 197 TRP A C 1
ATOM 1581 O O . TRP A 1 197 ? -5.438 -7.065 16.526 1.00 46.06 197 TRP A O 1
#

Sequence (197 aa):
MEIHGVHKTPRPHVSKVVPFTVNPTWNAEMYVVTMLETERERCILHVSVFDHNDILPDELVGEVHIHLGDLPTGIHNHASRLFPITTSSSRRRRRATPSSTPCPQVELAFDIITQSVKDDTIQLEAWEHQRYSIVRREWSKDFLRLPPKDPYPWTSTDNQLPIGGFHMSDTTAAAPTGFVSRVGWVYDVRLGDDNGW

pLDDT: mean 78.87, std 17.1, range [42.12, 95.75]

Radius of gyration: 27.69 Å; chains: 1; bounding box: 51×38×87 Å